Protein 8J7Q (pdb70)

Solvent-accessible surface area: 12546 Å² total; per-residue (Å²): 201,56,33,44,55,45,30,68,22,7,15,16,46,17,91,96,2,54,1,2,0,43,20,126,144,30,54,10,2,0,0,0,0,9,0,66,13,78,46,100,174,99,17,2,22,0,0,0,14,2,23,28,131,33,13,8,32,4,56,10,5,27,124,33,62,0,0,3,0,59,8,19,52,112,196,57,145,36,82,42,8,28,5,6,86,84,30,92,0,10,15,0,0,32,1,5,0,0,16,0,0,15,47,73,77,58,30,31,13,0,12,0,0,1,5,3,71,103,68,3,58,51,2,48,8,14,5,0,30,0,0,0,0,13,73,102,65,27,0,1,0,0,9,48,103,18,126,77,8,82,74,9,77,50,12,91,24,0,113,146,71,49,104,43,39,9,113,20,3,27,41,5,43,168,27,57,166,104,121,164,38,95,64,39,109,78,0,36,91,27,0,101,49,8,30,87,72,12,107,30,2,5,49,132,164,45,110,19,82,55,15,18,8,56,0,3,54,31,87,148,9,88,58,81,44,79,28,112,69,5,81,61,47,0,83,87,58,58,95,81,59,180,87,54,54,126,51,65,115,104,24,108,118,119,79,122,143,209

Nearest PDB structures (foldseek):
  8j7q-assembly1_A  TM=1.004E+00  e=1.650E-58  Homo sapiens
  7btn-assembly1_A  TM=9.988E-01  e=1.893E-50  Homo sapiens
  6c45-assembly2_C  TM=9.985E-01  e=1.589E-48  Homo sapiens
  7cmo-assembly1_A  TM=9.984E-01  e=8.730E-49  Homo sapiens
  2ik6-assembly1_A  TM=9.371E-01  e=4.531E-34  Saccharomyces cerevisiae

Secondary structure (DSSP, 8-state):
--S-EEEEEB-TTSTT-EEEEE-TTS-EE-TTTTS-SEEETTEEEEEEEE-TT--B-EEE-TTSTT--EEE-EETTEE-B--EETT--S-SSEEEE-TT-------SSPPEEEE--SSPPPTT-EEEEEEEEEE---EEEEEETTSTTGGG--SHHHHHHHSTTHHHHHHHHHHHTT---EEEHHHHHHHHHHHHHHHHHHHTTSS--TT----BSS-TT-TTB--HHHHHHHHHTSPPB-SSPPPPPGGGG-EE---

B-factor: mean 45.0, std 9.11, range [30.65, 101.95]

Foldseek 3Di:
DAQKDWFWFDFAPDQQTWIFMAGNVRFTWAQQAPDDQAPDVQKGKWFQAAWALFWFQWAFQQQDASRTIDFDDDPNHGGTWAAEPPHRHHHFRKTARHLFACVVHVGGGQMEGEHADDTDDHRDMFIWRWAWWAPVIYTYTYGCPHPCNVQGHHDVSCCVPVNPPVVVVVVCVVCGVVNHIGMRVVRVVVRVVRNVVSVCCQQVVDDSPNGQNQTQPDPNGPNHDDRVVSVCVVVVGHHDDDDHDDDPPVRPDYHYDD

InterPro domains:
  IPR008162 Inorganic pyrophosphatase [PF00719] (46-228)
  IPR008162 Inorganic pyrophosphatase [PTHR10286] (6-241)
  IPR008162 Inorganic pyrophosphatase [cd00412] (42-225)
  IPR036649 Inorganic pyrophosphatase superfamily [G3DSA:3.90.80.10] (1-289)
  IPR036649 Inorganic pyrophosphatase superfamily [SSF50324] (4-285)

GO terms:
  GO:0004427 inorganic diphosphate phosphatase activity (F, IDA)
  GO:0004427 inorganic diphosphate phosphatase activity (F, TAS)
  GO:0006796 phosphate-containing compound metabolic process (P, TAS)
  GO:0005829 cytosol (C, TAS)
  GO:0005737 cytoplasm (C, TAS)
  GO:0070062 extracellular exosome (C, HDA)

Sequence (258 aa):
MSGFSTEERAAPFSLEYRVFLKNEKGQYISPFHDIPIYADKDVFHMVVEVPRWSNAKMEIATKDPLNPIKQDVKKGKLRYVANLFPYKGYIWNYGAIPQTWEDPGANAAIAVCEIGSKVCARGEIIGVKVLGILADWKVIAINVDDPDAANYNDINDVKRLKPGYLEATVDWFRRYKVPEFKDKDFAIDIIKSTHDHWKALVTKKTNGKGISCMNTTLSESPFKCDPDAARAIVDALPPPCESACTVPTDVDKWFHHQ

Structure (mmCIF, N/CA/C/O backbone):
data_8J7Q
#
_entry.id   8J7Q
#
_cell.length_a   83.354
_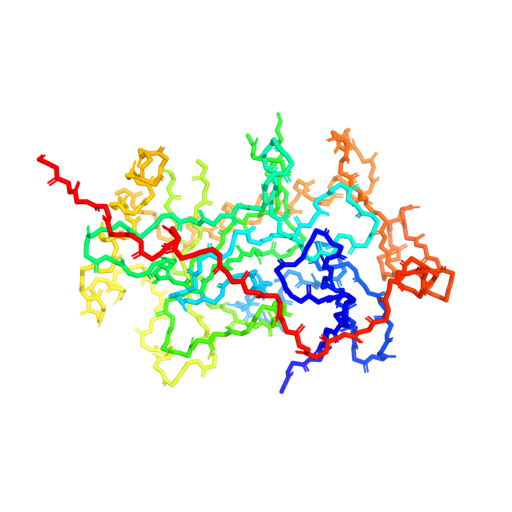cell.length_b   90.765
_cell.length_c   94.998
_cell.angle_alpha   90.00
_cell.angle_beta   90.00
_cell.angle_gamma   90.00
#
_symmetry.space_group_name_H-M   'C 2 2 21'
#
loop_
_entity.id
_entity.type
_entity.pdbx_description
1 polymer 'Inorganic pyrophosphatase'
2 water water
#
loop_
_atom_site.group_PDB
_atom_site.id
_atom_site.type_symbol
_atom_site.label_atom_id
_atom_site.label_alt_id
_atom_site.label_comp_id
_atom_site.label_asym_id
_atom_site.label_entity_id
_atom_site.label_seq_id
_atom_site.pdbx_PDB_ins_code
_atom_site.Cartn_x
_atom_site.Cartn_y
_atom_site.Cartn_z
_atom_site.occupancy
_atom_site.B_iso_or_equiv
_atom_site.auth_seq_id
_atom_site.auth_comp_id
_atom_site.auth_asym_id
_atom_site.auth_atom_id
_atom_site.pdbx_PDB_model_num
ATOM 1 N N . MET A 1 1 ? -6.887 -23.434 4.771 1.00 79.05 1 MET A N 1
ATOM 2 C CA . MET A 1 1 ? -7.464 -24.723 4.396 1.00 83.59 1 MET A CA 1
ATOM 3 C C . MET A 1 1 ? -7.612 -24.880 2.879 1.00 76.08 1 MET A C 1
ATOM 4 O O . MET A 1 1 ? -7.778 -25.998 2.375 1.00 70.74 1 MET A O 1
ATOM 9 N N . SER A 1 2 ? -7.560 -23.772 2.144 1.00 69.35 2 SER A N 1
ATOM 10 C CA . SER A 1 2 ? -7.609 -23.879 0.694 1.00 62.93 2 SER A CA 1
ATOM 11 C C . SER A 1 2 ? -6.272 -24.408 0.188 1.00 61.85 2 SER A C 1
ATOM 12 O O . SER A 1 2 ? -5.208 -23.883 0.540 1.00 63.82 2 SER A O 1
ATOM 15 N N . GLY A 1 3 ? -6.328 -25.467 -0.618 1.00 53.57 3 GLY A N 1
ATOM 16 C CA . GLY A 1 3 ? -5.134 -25.946 -1.278 1.00 53.73 3 GLY A CA 1
ATOM 17 C C . GLY A 1 3 ? -4.918 -25.244 -2.605 1.00 51.18 3 GLY A C 1
ATOM 18 O O . GLY A 1 3 ? -4.552 -25.886 -3.596 1.00 53.06 3 GLY A O 1
ATOM 19 N N . PHE A 1 4 ? -5.167 -23.936 -2.647 1.00 44.20 4 PHE A N 1
ATOM 20 C CA . PHE A 1 4 ? -4.950 -23.147 -3.857 1.00 44.19 4 PHE A CA 1
ATOM 21 C C . PHE A 1 4 ? -4.332 -21.811 -3.497 1.00 43.63 4 PHE A C 1
ATOM 22 O O . PHE A 1 4 ? -4.442 -21.332 -2.363 1.00 38.00 4 PHE A O 1
ATOM 30 N N . SER A 1 5 ? -3.670 -21.212 -4.484 1.00 41.18 5 SER A N 1
ATOM 31 C CA . SER A 1 5 ? -3.165 -19.857 -4.314 1.00 40.39 5 SER A CA 1
ATOM 32 C C . SER A 1 5 ? -3.137 -19.174 -5.674 1.00 40.65 5 SER A C 1
ATOM 33 O O . SER A 1 5 ? -3.349 -19.808 -6.709 1.00 38.93 5 SER A O 1
ATOM 36 N N . THR A 1 6 ? -2.896 -17.870 -5.668 1.00 36.84 6 THR A N 1
ATOM 37 C CA . THR A 1 6 ? -2.848 -17.096 -6.899 1.00 38.35 6 THR A CA 1
ATOM 38 C C . THR A 1 6 ? -1.431 -16.651 -7.216 1.00 42.51 6 THR A C 1
ATOM 39 O O . THR A 1 6 ? -0.579 -16.515 -6.337 1.00 37.99 6 THR A O 1
ATOM 43 N N . GLU A 1 7 ? -1.203 -16.413 -8.505 1.00 39.34 7 GLU A N 1
ATOM 44 C CA . GLU A 1 7 ? -0.014 -15.743 -9.005 1.00 38.52 7 GLU A CA 1
ATOM 45 C C . GLU A 1 7 ? -0.506 -14.566 -9.826 1.00 37.81 7 GLU A C 1
ATOM 46 O O . GLU A 1 7 ? -1.204 -14.753 -10.834 1.00 39.07 7 GLU A O 1
ATOM 52 N N . GLU A 1 8 ? -0.177 -13.365 -9.378 1.00 37.66 8 GLU A N 1
ATOM 53 C CA . GLU A 1 8 ? -0.688 -12.145 -9.978 1.00 41.29 8 GLU A CA 1
ATOM 54 C C . GLU A 1 8 ? 0.399 -11.546 -10.860 1.00 42.92 8 GLU A C 1
ATOM 55 O O . GLU A 1 8 ? 1.495 -11.248 -10.380 1.00 43.77 8 GLU A O 1
ATOM 61 N N . ARG A 1 9 ? 0.102 -11.358 -12.137 1.00 42.04 9 ARG A N 1
ATOM 62 C CA . ARG A 1 9 ? 1.042 -10.738 -13.057 1.00 39.71 9 ARG A CA 1
ATOM 63 C C . ARG A 1 9 ? 0.573 -9.319 -13.374 1.00 40.22 9 ARG A C 1
ATOM 64 O O . ARG A 1 9 ? -0.624 -9.089 -13.603 1.00 40.36 9 ARG A O 1
ATOM 72 N N . ALA A 1 10 ? 1.518 -8.372 -13.350 1.00 42.40 10 ALA A N 1
ATOM 73 C CA . ALA A 1 10 ? 1.300 -6.961 -13.672 1.00 43.74 10 ALA A CA 1
ATOM 74 C C . ALA A 1 10 ? 0.383 -6.276 -12.664 1.00 44.26 10 ALA A C 1
ATOM 75 O O . ALA A 1 10 ? -0.210 -6.937 -11.804 1.00 42.11 10 ALA A O 1
ATOM 77 N N . ALA A 1 11 ? 0.417 -4.932 -12.649 1.00 44.04 11 ALA A N 1
ATOM 78 C CA . ALA A 1 11 ? -0.312 -4.284 -11.568 1.00 45.66 11 ALA A CA 1
ATOM 79 C C . ALA A 1 11 ? -1.834 -4.373 -11.617 1.00 44.03 11 ALA A C 1
ATOM 80 O O . ALA A 1 11 ? -2.423 -4.241 -12.692 1.00 45.12 11 ALA A O 1
ATOM 82 N N . PRO A 1 12 ? -2.480 -4.594 -10.472 1.00 44.11 12 PRO A N 1
ATOM 83 C CA . PRO A 1 12 ? -3.947 -4.583 -10.435 1.00 43.93 12 PRO A CA 1
ATOM 84 C C . PRO A 1 12 ? -4.515 -3.325 -11.073 1.00 44.56 12 PRO A C 1
ATOM 85 O O . PRO A 1 12 ? -3.970 -2.227 -10.918 1.00 43.41 12 PRO A O 1
ATOM 89 N N . PHE A 1 13 ? -5.613 -3.507 -11.814 1.00 39.85 13 PHE A N 1
ATOM 90 C CA . PHE A 1 13 ? -6.333 -2.440 -12.507 1.00 42.19 13 PHE A CA 1
ATOM 91 C C . PHE A 1 13 ? -5.531 -1.837 -13.654 1.00 43.68 13 PHE A C 1
ATOM 92 O O . PHE A 1 13 ? -5.770 -0.692 -14.044 1.00 46.61 13 PHE A O 1
ATOM 100 N N . SER A 1 14 ? -4.601 -2.602 -14.215 1.00 42.46 14 SER A N 1
ATOM 101 C CA . SER A 1 14 ? -3.984 -2.315 -15.498 1.00 43.99 14 SER A CA 1
ATOM 102 C C . SER A 1 14 ? -4.525 -3.279 -16.543 1.00 43.08 14 SER A C 1
ATOM 103 O O . SER A 1 14 ? -5.134 -4.306 -16.222 1.00 41.63 14 SER A O 1
ATOM 106 N N . LEU A 1 15 ? -4.280 -2.932 -17.807 1.00 39.66 15 LEU A N 1
ATOM 107 C CA . LEU A 1 15 ? -4.703 -3.759 -18.929 1.00 40.67 15 LEU A CA 1
ATOM 108 C C . LEU A 1 15 ? -3.958 -5.092 -18.950 1.00 39.37 15 LEU A C 1
ATOM 109 O O . LEU A 1 15 ? -4.498 -6.097 -19.427 1.00 41.93 15 LEU A O 1
ATOM 114 N N . GLU A 1 16 ? -2.729 -5.128 -18.418 1.00 38.13 16 GLU A N 1
ATOM 115 C CA . GLU A 1 16 ? -1.896 -6.332 -18.426 1.00 42.02 16 GLU A CA 1
ATOM 116 C C . GLU A 1 16 ? -2.176 -7.283 -17.262 1.00 38.93 16 GLU A C 1
ATOM 117 O O . GLU A 1 16 ? -1.608 -8.377 -17.230 1.00 37.44 16 GLU A O 1
ATOM 123 N N . TYR A 1 17 ? -3.007 -6.883 -16.305 1.00 38.95 17 TYR A N 1
ATOM 124 C CA . TYR A 1 17 ? -3.158 -7.620 -15.053 1.00 38.33 17 TYR A CA 1
ATOM 125 C C . TYR A 1 17 ? -3.831 -8.964 -15.292 1.00 36.20 17 TYR A C 1
ATOM 126 O O . TYR A 1 17 ? -4.891 -9.017 -15.920 1.00 35.84 17 TYR A O 1
ATOM 135 N N . ARG A 1 18 ? -3.226 -10.045 -14.780 1.00 33.96 18 ARG A N 1
ATOM 136 C CA . ARG A 1 18 ? -3.811 -11.385 -14.878 1.00 34.36 18 ARG A CA 1
ATOM 137 C C . ARG A 1 18 ? -3.645 -12.116 -13.551 1.00 39.56 18 ARG A C 1
ATOM 138 O O . ARG A 1 18 ? -2.606 -11.991 -12.894 1.00 40.97 18 ARG A O 1
ATOM 146 N N . VAL A 1 19 ? -4.657 -12.891 -13.158 1.00 33.21 19 VAL A N 1
ATOM 147 C CA . VAL A 1 19 ? -4.622 -13.641 -11.898 1.00 35.93 19 VAL A CA 1
ATOM 148 C C . VAL A 1 19 ? -4.717 -15.126 -12.230 1.00 35.26 19 VAL A C 1
ATOM 149 O O . VAL A 1 19 ? -5.788 -15.614 -12.612 1.00 35.22 19 VAL A O 1
ATOM 153 N N . PHE A 1 20 ? -3.600 -15.845 -12.105 1.00 34.03 20 PHE A N 1
ATOM 154 C CA . PHE A 1 20 ? -3.529 -17.269 -12.393 1.00 35.51 20 PHE A CA 1
ATOM 155 C C . PHE A 1 20 ? -3.680 -18.082 -11.114 1.00 35.90 20 PHE A C 1
ATOM 156 O O . PHE A 1 20 ? -3.237 -17.665 -10.049 1.00 37.10 20 PHE A O 1
ATOM 164 N N . LEU A 1 21 ? -4.286 -19.256 -11.225 1.00 34.86 21 LEU A N 1
ATOM 165 C CA . LEU A 1 21 ? -4.450 -20.133 -10.070 1.00 35.95 21 LEU A CA 1
ATOM 166 C C . LEU A 1 21 ? -3.357 -21.195 -10.050 1.00 38.34 21 LEU A C 1
ATOM 167 O O . LEU A 1 21 ? -2.769 -21.536 -11.083 1.00 34.43 21 LEU A O 1
ATOM 172 N N . LYS A 1 22 ? -3.076 -21.696 -8.849 1.00 39.04 22 LYS A N 1
ATOM 173 C CA . LYS A 1 22 ? -2.109 -22.751 -8.603 1.00 37.41 22 LYS A CA 1
ATOM 174 C C . LYS A 1 22 ? -2.709 -23.713 -7.597 1.00 39.41 22 LYS A C 1
ATOM 175 O O . LYS A 1 22 ? -3.414 -23.286 -6.669 1.00 39.79 22 LYS A O 1
ATOM 181 N N . ASN A 1 23 ? -2.423 -25.000 -7.786 1.00 36.83 23 ASN A N 1
ATOM 182 C CA . ASN A 1 23 ? -2.890 -26.024 -6.866 1.00 41.22 23 ASN A CA 1
ATOM 183 C C . ASN A 1 23 ? -1.918 -26.100 -5.692 1.00 42.13 23 ASN A C 1
ATOM 184 O O . ASN A 1 23 ? -1.000 -25.288 -5.556 1.00 40.24 23 ASN A O 1
ATOM 189 N N . GLU A 1 24 ? -2.091 -27.110 -4.839 1.00 47.81 24 GLU A N 1
ATOM 190 C CA . GLU A 1 24 ? -1.291 -27.221 -3.626 1.00 47.57 24 GLU A CA 1
ATOM 191 C C . GLU A 1 24 ? 0.148 -27.629 -3.903 1.00 49.73 24 GLU A C 1
ATOM 192 O O . GLU A 1 24 ? 0.980 -27.549 -2.994 1.00 53.40 24 GLU A O 1
ATOM 198 N N . LYS A 1 25 ? 0.469 -28.065 -5.121 1.00 46.17 25 LYS A N 1
ATOM 199 C CA . LYS A 1 25 ? 1.851 -28.339 -5.487 1.00 46.14 25 LYS A CA 1
ATOM 200 C C . LYS A 1 25 ? 2.489 -27.189 -6.266 1.00 45.72 25 LYS A C 1
ATOM 201 O O . LYS A 1 25 ? 3.543 -27.380 -6.882 1.00 46.27 25 LYS A O 1
ATOM 207 N N . GLY A 1 26 ? 1.878 -26.003 -6.243 1.00 41.37 26 GLY A N 1
ATOM 208 C CA . GLY A 1 26 ? 2.434 -24.860 -6.942 1.00 44.58 26 GLY A CA 1
ATOM 209 C C . GLY A 1 26 ? 2.418 -24.970 -8.455 1.00 43.33 26 GLY A C 1
ATOM 210 O O . GLY A 1 26 ? 3.133 -24.223 -9.129 1.00 40.94 26 GLY A O 1
ATOM 211 N N . GLN A 1 27 ? 1.625 -25.886 -9.007 1.00 39.37 27 GLN A N 1
ATOM 212 C CA . GLN A 1 27 ? 1.453 -26.008 -10.451 1.00 38.64 27 GLN A CA 1
ATOM 213 C C . GLN A 1 27 ? 0.360 -25.053 -10.927 1.00 41.35 27 GLN A C 1
ATOM 214 O O . GLN A 1 27 ? -0.714 -24.977 -10.313 1.00 39.37 27 GLN A O 1
ATOM 220 N N . TYR A 1 28 ? 0.631 -24.323 -12.010 1.00 34.88 28 TYR A N 1
ATOM 221 C CA . TYR A 1 28 ? -0.422 -23.508 -12.602 1.00 39.31 28 TYR A CA 1
ATOM 222 C C . TYR A 1 28 ? -1.537 -24.397 -13.145 1.00 38.39 28 TYR A C 1
ATOM 223 O O . TYR A 1 28 ? -1.282 -25.416 -13.801 1.00 39.37 28 TYR A O 1
ATOM 232 N N . ILE A 1 29 ? -2.775 -24.024 -12.833 1.00 36.06 29 ILE A N 1
ATOM 233 C CA . ILE A 1 29 ? -3.974 -24.734 -13.257 1.00 35.28 29 ILE A CA 1
ATOM 234 C C . ILE A 1 29 ? -4.975 -23.711 -13.773 1.00 37.94 29 ILE A C 1
ATOM 235 O O . ILE A 1 29 ? -4.869 -22.519 -13.500 1.00 38.16 29 ILE A O 1
ATOM 240 N N . SER A 1 30 ? -5.991 -24.206 -14.492 1.00 35.86 30 SER A N 1
ATOM 241 C CA . SER A 1 30 ? -7.106 -23.364 -14.905 1.00 36.15 30 SER A CA 1
ATOM 242 C C . SER A 1 30 ? -8.204 -23.359 -13.845 1.00 35.98 30 SER A C 1
ATOM 243 O O . SER A 1 30 ? -8.659 -24.436 -13.425 1.00 34.05 30 SER A O 1
ATOM 246 N N . PRO A 1 31 ? -8.663 -22.180 -13.401 1.00 37.16 31 PRO A N 1
ATOM 247 C CA . PRO A 1 31 ? -9.794 -22.149 -12.460 1.00 36.27 31 PRO A CA 1
ATOM 248 C C . PRO A 1 31 ? -11.074 -22.575 -13.117 1.00 37.88 31 PRO A C 1
ATOM 249 O O . PRO A 1 31 ? -12.020 -22.953 -12.421 1.00 39.52 31 PRO A O 1
ATOM 253 N N . PHE A 1 32 ? -11.126 -22.501 -14.446 1.00 34.30 32 PHE A N 1
ATOM 254 C CA . PHE A 1 32 ? -12.289 -22.947 -15.195 1.00 34.60 32 PHE A CA 1
ATOM 255 C C . PHE A 1 32 ? -12.380 -24.474 -15.185 1.00 35.87 32 PHE A C 1
ATOM 256 O O . PHE A 1 32 ? -13.434 -25.039 -14.875 1.00 37.34 32 PHE A O 1
ATOM 264 N N . HIS A 1 33 ? -11.283 -25.159 -15.506 1.00 34.05 33 HIS A N 1
ATOM 265 C CA . HIS A 1 33 ? -11.335 -26.596 -15.781 1.00 35.37 33 HIS A CA 1
ATOM 266 C C . HIS A 1 33 ? -10.689 -27.487 -14.726 1.00 38.02 33 HIS A C 1
ATOM 267 O O . HIS A 1 33 ? -11.140 -28.623 -14.548 1.00 36.52 33 HIS A O 1
ATOM 274 N N . ASP A 1 34 ? -9.641 -27.025 -14.040 1.00 35.42 34 ASP A N 1
ATOM 275 C CA . ASP A 1 34 ? -8.824 -27.885 -13.189 1.00 34.76 34 ASP A CA 1
ATOM 276 C C . ASP A 1 34 ? -9.241 -27.909 -11.721 1.00 37.71 34 ASP A C 1
ATOM 277 O O . ASP A 1 34 ? -8.741 -28.759 -10.973 1.00 38.58 34 ASP A O 1
ATOM 282 N N . ILE A 1 35 ? -10.112 -27.014 -11.268 1.00 36.47 35 ILE A N 1
ATOM 283 C CA . ILE A 1 35 ? -10.590 -27.024 -9.884 1.00 35.41 35 ILE A CA 1
ATOM 284 C C . ILE A 1 35 ? -11.837 -27.901 -9.818 1.00 36.64 35 ILE A C 1
ATOM 285 O O . ILE A 1 35 ? -12.823 -27.604 -10.508 1.00 37.82 35 ILE A O 1
ATOM 290 N N . PRO A 1 36 ? -11.843 -28.978 -9.027 1.00 42.48 36 PRO A N 1
ATOM 291 C CA . PRO A 1 36 ? -13.012 -29.870 -9.004 1.00 38.29 36 PRO A CA 1
ATOM 292 C C . PRO A 1 36 ? -14.273 -29.119 -8.614 1.00 40.83 36 PRO A C 1
ATOM 293 O O . PRO A 1 36 ? -14.253 -28.231 -7.758 1.00 37.67 36 PRO A O 1
ATOM 297 N N . ILE A 1 37 ? -15.384 -29.506 -9.234 1.00 38.32 37 ILE A N 1
ATOM 298 C CA . ILE A 1 37 ? -16.656 -28.840 -8.969 1.00 40.38 37 ILE A CA 1
ATOM 299 C C . ILE A 1 37 ? -17.046 -28.984 -7.500 1.00 42.82 37 ILE A C 1
ATOM 300 O O . ILE A 1 37 ? -17.560 -28.037 -6.888 1.00 43.11 37 ILE A O 1
ATOM 305 N N . TYR A 1 38 ? -16.796 -30.154 -6.904 1.00 40.98 38 TYR A N 1
ATOM 306 C CA . TYR A 1 38 ? -17.106 -30.399 -5.500 1.00 43.51 38 TYR A CA 1
ATOM 307 C C . TYR A 1 38 ? -15.859 -30.237 -4.645 1.00 42.61 38 TYR A C 1
ATOM 308 O O . TYR A 1 38 ? -14.777 -30.708 -5.006 1.00 46.68 38 TYR A O 1
ATOM 317 N N . ALA A 1 39 ? -16.015 -29.557 -3.518 1.00 41.88 39 ALA A N 1
ATOM 318 C CA . ALA A 1 39 ? -14.957 -29.491 -2.519 1.00 42.41 39 ALA A CA 1
ATOM 319 C C . ALA A 1 39 ? -15.063 -30.609 -1.497 1.00 47.55 39 ALA A C 1
ATOM 320 O O . ALA A 1 39 ? -14.066 -30.945 -0.847 1.00 48.32 39 ALA A O 1
ATOM 322 N N . ASP A 1 40 ? -16.252 -31.179 -1.344 1.00 47.05 40 ASP A N 1
ATOM 323 C CA . ASP A 1 40 ? -16.528 -32.228 -0.375 1.00 47.82 40 ASP A CA 1
ATOM 324 C C . ASP A 1 40 ? -17.990 -32.594 -0.605 1.00 50.16 40 ASP A C 1
ATOM 325 O O . ASP A 1 40 ? -18.645 -31.979 -1.456 1.00 46.80 40 ASP A O 1
ATOM 330 N N . LYS A 1 41 ? -18.511 -33.589 0.109 1.00 50.54 41 LYS A N 1
ATOM 331 C CA . LYS A 1 41 ? -19.905 -33.966 -0.066 1.00 52.21 41 LYS A CA 1
ATOM 332 C C . LYS A 1 41 ? -20.800 -32.762 0.177 1.00 48.89 41 LYS A C 1
ATOM 333 O O . LYS A 1 41 ? -20.668 -32.072 1.189 1.00 48.78 41 LYS A O 1
ATOM 339 N N . ASP A 1 42 ? -21.684 -32.488 -0.778 1.00 49.47 42 ASP A N 1
ATOM 340 C CA . ASP A 1 42 ? -22.671 -31.417 -0.685 1.00 51.88 42 ASP A CA 1
ATOM 341 C C . ASP A 1 42 ? -22.046 -30.024 -0.591 1.00 45.49 42 ASP A C 1
ATOM 342 O O . ASP A 1 42 ? -22.738 -29.070 -0.226 1.00 45.27 42 ASP A O 1
ATOM 347 N N . VAL A 1 43 ? -20.758 -29.881 -0.896 1.00 44.75 43 VAL A N 1
ATOM 348 C CA . VAL A 1 43 ? -20.079 -28.590 -0.844 1.00 46.33 43 VAL A CA 1
ATOM 349 C C . VAL A 1 43 ? -19.431 -28.339 -2.197 1.00 42.03 43 VAL A C 1
ATOM 350 O O . VAL A 1 43 ? -18.533 -29.088 -2.601 1.00 42.85 43 VAL A O 1
ATOM 354 N N . PHE A 1 44 ? -19.847 -27.266 -2.870 1.00 42.38 44 PHE A N 1
ATOM 355 C CA . PHE A 1 44 ? -19.314 -26.907 -4.179 1.00 39.81 44 PHE A CA 1
ATOM 356 C C . PHE A 1 44 ? -18.123 -25.966 -4.063 1.00 39.49 44 PHE A C 1
ATOM 357 O O . PHE A 1 44 ? -18.028 -25.154 -3.138 1.00 39.60 44 PHE A O 1
ATOM 365 N N . HIS A 1 45 ? -17.206 -26.076 -5.011 1.00 41.15 45 HIS A N 1
ATOM 366 C CA . HIS A 1 45 ? -16.146 -25.087 -5.077 1.00 38.02 45 HIS A CA 1
ATOM 367 C C . HIS A 1 45 ? -16.713 -23.807 -5.674 1.00 36.39 45 HIS A C 1
ATOM 368 O O . HIS A 1 45 ? -17.666 -23.841 -6.460 1.00 37.86 45 HIS A O 1
ATOM 375 N N . MET A 1 46 ? -16.158 -22.673 -5.253 1.00 35.18 46 MET A N 1
ATOM 376 C CA . MET A 1 46 ? -16.455 -21.392 -5.880 1.00 36.54 46 MET A CA 1
ATOM 377 C C . MET A 1 46 ? -15.142 -20.674 -6.145 1.00 35.91 46 MET A C 1
ATOM 378 O O . MET A 1 46 ? -14.308 -20.539 -5.233 1.00 37.05 46 MET A O 1
ATOM 383 N N . VAL A 1 47 ? -14.964 -20.219 -7.380 1.00 34.65 47 VAL A N 1
ATOM 384 C CA . VAL A 1 47 ? -13.891 -19.287 -7.718 1.00 35.74 47 VAL A CA 1
ATOM 385 C C . VAL A 1 47 ? -14.437 -17.888 -7.491 1.00 33.97 47 VAL A C 1
ATOM 386 O O . VAL A 1 47 ? -15.389 -17.476 -8.170 1.00 36.45 47 VAL A O 1
ATOM 390 N N . VAL A 1 48 ? -13.847 -17.158 -6.544 1.00 36.31 48 VAL A N 1
ATOM 391 C CA . VAL A 1 48 ? -14.266 -15.784 -6.290 1.00 34.51 48 VAL A CA 1
ATOM 392 C C . VAL A 1 48 ? -13.615 -14.891 -7.334 1.00 33.72 48 VAL A C 1
ATOM 393 O O . VAL A 1 48 ? -12.383 -14.816 -7.423 1.00 34.54 48 VAL A O 1
ATOM 397 N N . GLU A 1 49 ? -14.436 -14.243 -8.147 1.00 32.80 49 GLU A N 1
ATOM 398 C CA . GLU A 1 49 ? -13.917 -13.300 -9.123 1.00 34.86 49 GLU A CA 1
ATOM 399 C C . GLU A 1 49 ? -13.898 -11.891 -8.558 1.00 35.95 49 GLU A C 1
ATOM 400 O O . GLU A 1 49 ? -12.951 -11.142 -8.815 1.00 35.98 49 GLU A O 1
ATOM 406 N N . VAL A 1 50 ? -14.922 -11.514 -7.796 1.00 32.73 50 VAL A N 1
ATOM 407 C CA . VAL A 1 50 ? -15.028 -10.140 -7.303 1.00 32.68 50 VAL A CA 1
ATOM 408 C C . VAL A 1 50 ? -15.464 -10.126 -5.839 1.00 35.03 50 VAL A C 1
ATOM 409 O O . VAL A 1 50 ? -16.479 -10.741 -5.466 1.00 34.08 50 VAL A O 1
ATOM 413 N N . PRO A 1 51 ? -14.711 -9.444 -4.985 1.00 34.69 51 PRO A N 1
ATOM 414 C CA . PRO A 1 51 ? -15.089 -9.334 -3.578 1.00 34.50 51 PRO A CA 1
ATOM 415 C C . PRO A 1 51 ? -16.320 -8.465 -3.407 1.00 32.35 51 PRO A C 1
ATOM 416 O O . PRO A 1 51 ? -16.578 -7.552 -4.193 1.00 30.95 51 PRO A O 1
ATOM 420 N N . ARG A 1 52 ? -17.093 -8.766 -2.372 1.00 33.03 52 ARG A N 1
ATOM 421 C CA . ARG A 1 52 ? -18.231 -7.926 -2.063 1.00 34.53 52 ARG A CA 1
ATOM 422 C C . ARG A 1 52 ? -17.762 -6.482 -1.890 1.00 33.22 52 ARG A C 1
ATOM 423 O O . ARG A 1 52 ? -16.688 -6.221 -1.328 1.00 30.65 52 ARG A O 1
ATOM 431 N N . TRP A 1 53 ? -18.569 -5.555 -2.409 1.00 33.49 53 TRP A N 1
ATOM 432 C CA . TRP A 1 53 ? -18.393 -4.106 -2.320 1.00 34.85 53 TRP A CA 1
ATOM 433 C C . TRP A 1 53 ? -17.291 -3.564 -3.234 1.00 35.08 53 TRP A C 1
ATOM 434 O O . TRP A 1 53 ? -17.005 -2.347 -3.195 1.00 36.48 53 TRP A O 1
ATOM 445 N N . SER A 1 54 ? -16.686 -4.398 -4.085 1.00 35.21 54 SER A N 1
ATOM 446 C CA . SER A 1 54 ? -15.731 -3.882 -5.060 1.00 32.30 54 SER A CA 1
ATOM 447 C C . SER A 1 54 ? -16.450 -3.520 -6.353 1.00 33.91 54 SER A C 1
ATOM 448 O O . SER A 1 54 ? -17.645 -3.775 -6.521 1.00 32.83 54 SER A O 1
ATOM 451 N N . ASN A 1 55 ? -15.708 -2.914 -7.288 1.00 33.95 55 ASN A N 1
ATOM 452 C CA . ASN A 1 55 ? -16.310 -2.469 -8.536 1.00 33.88 55 ASN A CA 1
ATOM 453 C C . ASN A 1 55 ? -15.652 -3.014 -9.790 1.00 35.72 55 ASN A C 1
ATOM 454 O O . ASN A 1 55 ? -16.318 -3.058 -10.830 1.00 37.29 55 ASN A O 1
ATOM 459 N N . ALA A 1 56 ? -14.378 -3.396 -9.741 1.00 34.82 56 ALA A N 1
ATOM 460 C CA . ALA A 1 56 ? -13.701 -3.823 -10.958 1.00 35.66 56 ALA A CA 1
ATOM 461 C C . ALA A 1 56 ? -14.364 -5.078 -11.499 1.00 33.96 56 ALA A C 1
ATOM 462 O O . ALA A 1 56 ? -14.570 -6.053 -10.772 1.00 33.25 56 ALA A O 1
ATOM 464 N N . LYS A 1 57 ? -14.712 -5.049 -12.783 1.00 37.13 57 LYS A N 1
ATOM 465 C CA . LYS A 1 57 ? -15.468 -6.137 -13.385 1.00 36.14 57 LYS A CA 1
ATOM 466 C C . LYS A 1 57 ? -14.449 -7.167 -13.842 1.00 38.75 57 LYS A C 1
ATOM 467 O O . LYS A 1 57 ? -13.941 -7.125 -14.968 1.00 38.36 57 LYS A O 1
ATOM 473 N N . MET A 1 58 ? -14.137 -8.101 -12.951 1.00 34.80 58 MET A N 1
ATOM 474 C CA . MET A 1 58 ? -13.143 -9.119 -13.235 1.00 38.11 58 MET A CA 1
ATOM 475 C C . MET A 1 58 ? -13.800 -10.486 -13.321 1.00 36.41 58 MET A C 1
ATOM 476 O O . MET A 1 58 ? -14.775 -10.767 -12.616 1.00 37.42 58 MET A O 1
ATOM 481 N N . GLU A 1 59 ? -13.242 -11.344 -14.172 1.00 34.68 59 GLU A N 1
ATOM 482 C CA . GLU A 1 59 ? -13.881 -12.629 -14.399 1.00 40.12 59 GLU A CA 1
ATOM 483 C C . GLU A 1 59 ? -12.890 -13.594 -15.039 1.00 39.67 59 GLU A C 1
ATOM 484 O O . GLU A 1 59 ? -11.861 -13.187 -15.593 1.00 36.05 59 GLU A O 1
ATOM 490 N N . ILE A 1 60 ? -13.194 -14.889 -14.906 1.00 34.10 60 ILE A N 1
ATOM 491 C CA . ILE A 1 60 ? -12.375 -15.910 -15.541 1.00 35.69 60 ILE A CA 1
ATOM 492 C C . ILE A 1 60 ? -12.331 -15.627 -17.036 1.00 32.68 60 ILE A C 1
ATOM 493 O O . ILE A 1 60 ? -13.360 -15.347 -17.664 1.00 34.54 60 ILE A O 1
ATOM 498 N N . ALA A 1 61 ? -11.136 -15.660 -17.605 1.00 33.83 61 ALA A N 1
ATOM 499 C CA . ALA A 1 61 ? -10.957 -15.421 -19.037 1.00 33.62 61 ALA A CA 1
ATOM 500 C C . ALA A 1 61 ? -11.263 -16.720 -19.779 1.00 33.14 61 ALA A C 1
ATOM 501 O O . ALA A 1 61 ? -10.406 -17.593 -19.915 1.00 35.03 61 ALA A O 1
ATOM 503 N N . THR A 1 62 ? -12.495 -16.851 -20.262 1.00 33.80 62 THR A N 1
ATOM 504 C CA . THR A 1 62 ? -12.925 -18.104 -20.883 1.00 37.86 62 THR A CA 1
ATOM 505 C C . THR A 1 62 ? -12.149 -18.443 -22.147 1.00 32.93 62 THR A C 1
ATOM 506 O O . THR A 1 62 ? -12.042 -19.626 -22.484 1.00 37.07 62 THR A O 1
ATOM 510 N N . LYS A 1 63 ? -11.568 -17.454 -22.831 1.00 34.88 63 LYS A N 1
ATOM 511 C CA . LYS A 1 63 ? -10.897 -17.703 -24.103 1.00 39.38 63 LYS A CA 1
ATOM 512 C C . LYS A 1 63 ? -9.379 -17.671 -24.007 1.00 38.56 63 LYS A C 1
ATOM 513 O O . LYS A 1 63 ? -8.711 -17.917 -25.014 1.00 36.68 63 LYS A O 1
ATOM 519 N N . ASP A 1 64 ? -8.799 -17.396 -22.800 1.00 35.15 64 ASP A N 1
ATOM 520 C CA . ASP A 1 64 ? -7.342 -17.281 -22.760 1.00 37.00 64 ASP A CA 1
ATOM 521 C C . ASP A 1 64 ? -6.714 -18.535 -22.163 1.00 34.06 64 ASP A C 1
ATOM 522 O O . ASP A 1 64 ? -7.343 -19.208 -21.352 1.00 33.36 64 ASP A O 1
ATOM 527 N N . PRO A 1 65 ? -5.473 -18.873 -22.532 1.00 33.68 65 PRO A N 1
ATOM 528 C CA . PRO A 1 65 ? -4.857 -20.111 -22.024 1.00 33.44 65 PRO A CA 1
ATOM 529 C C . PRO A 1 65 ? -4.689 -20.087 -20.509 1.00 33.72 65 PRO A C 1
ATOM 530 O O . PRO A 1 65 ? -4.141 -19.137 -19.946 1.00 34.44 65 PRO A O 1
ATOM 534 N N . LEU A 1 66 ? -5.165 -21.151 -19.854 1.00 32.80 66 LEU A N 1
ATOM 535 C CA . LEU A 1 66 ? -5.216 -21.341 -18.404 1.00 34.20 66 LEU A CA 1
ATOM 536 C C . LEU A 1 66 ? -6.279 -20.473 -17.751 1.00 34.62 66 LEU A C 1
ATOM 537 O O . LEU A 1 66 ? -6.367 -20.460 -16.520 1.00 34.91 66 LEU A O 1
ATOM 542 N N . ASN A 1 67 ? -7.086 -19.751 -18.532 1.00 32.15 67 ASN A N 1
ATOM 543 C CA . ASN A 1 67 ? -8.243 -18.975 -18.083 1.00 33.80 67 ASN A CA 1
ATOM 544 C C . ASN A 1 67 ? -7.984 -18.158 -16.817 1.00 35.43 67 ASN A C 1
ATOM 545 O O . ASN A 1 67 ? -8.724 -18.292 -15.837 1.00 33.24 67 ASN A O 1
ATOM 550 N N . PRO A 1 68 ? -6.971 -17.295 -16.791 1.00 33.31 68 PRO A N 1
ATOM 551 C CA . PRO A 1 68 ? -6.760 -16.470 -15.601 1.00 31.49 68 PRO A CA 1
ATOM 552 C C . PRO A 1 68 ? -7.928 -15.516 -15.425 1.00 33.15 68 PRO A C 1
ATOM 553 O O . PRO A 1 68 ? -8.652 -15.189 -16.374 1.00 33.00 68 PRO A O 1
ATOM 557 N N . ILE A 1 69 ? -8.092 -15.038 -14.194 1.00 33.91 69 ILE A N 1
ATOM 558 C CA . ILE A 1 69 ? -9.013 -13.934 -13.965 1.00 34.84 69 ILE A CA 1
ATOM 559 C C . ILE A 1 69 ? -8.418 -12.663 -14.559 1.00 35.70 69 ILE A C 1
ATOM 560 O O . ILE A 1 69 ? -7.248 -12.344 -14.323 1.00 37.42 69 ILE A O 1
ATOM 565 N N . LYS A 1 70 ? -9.231 -11.911 -15.298 1.00 36.30 70 LYS A N 1
ATOM 566 C CA . LYS A 1 70 ? -8.785 -10.633 -15.842 1.00 36.53 70 LYS A CA 1
ATOM 567 C C . LYS A 1 70 ? -9.953 -9.660 -15.838 1.00 37.66 70 LYS A C 1
ATOM 568 O O . LYS A 1 70 ? -11.112 -10.054 -15.684 1.00 35.58 70 LYS A O 1
ATOM 574 N N . GLN A 1 71 ? -9.639 -8.375 -15.984 1.00 36.92 71 GLN A N 1
ATOM 575 C CA . GLN A 1 71 ? -10.673 -7.343 -15.981 1.00 36.23 71 GLN A CA 1
ATOM 576 C C . GLN A 1 71 ? -11.278 -7.191 -17.370 1.00 35.29 71 GLN A C 1
ATOM 577 O O . GLN A 1 71 ? -10.569 -7.240 -18.385 1.00 34.95 71 GLN A O 1
ATOM 583 N N . ASP A 1 72 ? -12.599 -7.041 -17.411 1.00 35.63 72 ASP A N 1
ATOM 584 C CA . ASP A 1 72 ? -13.307 -6.835 -18.662 1.00 37.78 72 ASP A CA 1
ATOM 585 C C . ASP A 1 72 ? -12.906 -5.497 -19.269 1.00 39.04 72 ASP A C 1
ATOM 586 O O . ASP A 1 72 ? -12.565 -4.550 -18.562 1.00 37.53 72 ASP A O 1
ATOM 591 N N . VAL A 1 73 ? -12.933 -5.436 -20.598 1.00 40.31 73 VAL A N 1
ATOM 592 C CA . VAL A 1 73 ? -12.562 -4.245 -21.359 1.00 43.77 73 VAL A CA 1
ATOM 593 C C . VAL A 1 73 ? -13.623 -4.018 -22.426 1.00 46.39 73 VAL A C 1
ATOM 594 O O . VAL A 1 73 ? -13.999 -4.959 -23.132 1.00 49.39 73 VAL A O 1
ATOM 598 N N . LYS A 1 74 ? -14.101 -2.779 -22.551 1.00 48.05 74 LYS A N 1
ATOM 599 C CA . LYS A 1 74 ? -14.907 -2.369 -23.701 1.00 56.11 74 LYS A CA 1
ATOM 600 C C . LYS A 1 74 ? -14.368 -1.070 -24.284 1.00 52.34 74 LYS A C 1
ATOM 601 O O . LYS A 1 74 ? -14.241 -0.067 -23.575 1.00 47.87 74 LYS A O 1
ATOM 607 N N . LYS A 1 75 ? -14.028 -1.108 -25.574 1.00 56.49 75 LYS A N 1
ATOM 608 C CA . LYS A 1 75 ? -13.452 0.043 -26.272 1.00 56.47 75 LYS A CA 1
ATOM 609 C C . LYS A 1 75 ? -12.136 0.479 -25.645 1.00 52.50 75 LYS A C 1
ATOM 610 O O . LYS A 1 75 ? -11.886 1.668 -25.436 1.00 57.15 75 LYS A O 1
ATOM 616 N N . GLY A 1 76 ? -11.279 -0.493 -25.359 1.00 54.64 76 GLY A N 1
ATOM 617 C CA . GLY A 1 76 ? -9.973 -0.210 -24.806 1.00 50.84 76 GLY A CA 1
ATOM 618 C C . GLY A 1 76 ? -9.964 0.283 -23.379 1.00 49.37 76 GLY A C 1
ATOM 619 O O . GLY A 1 76 ? -8.873 0.534 -22.847 1.00 47.97 76 GLY A O 1
ATOM 620 N N . LYS A 1 77 ? -11.131 0.424 -22.740 1.00 48.04 77 LYS A N 1
ATOM 621 C CA . LYS A 1 77 ? -11.240 0.914 -21.368 1.00 49.20 77 LYS A CA 1
ATOM 622 C C . LYS A 1 77 ? -11.580 -0.217 -20.399 1.00 41.16 77 LYS A C 1
ATOM 623 O O . LYS A 1 77 ? -12.537 -0.955 -20.631 1.00 41.45 77 LYS A O 1
ATOM 629 N N . LEU A 1 78 ? -10.832 -0.298 -19.295 1.00 42.59 78 LEU A N 1
ATOM 630 C CA . LEU A 1 78 ? -11.135 -1.247 -18.222 1.00 42.50 78 LEU A CA 1
ATOM 631 C C . LEU A 1 78 ? -12.509 -0.957 -17.627 1.00 38.46 78 LEU A C 1
ATOM 632 O O . LEU A 1 78 ? -12.891 0.199 -17.438 1.00 37.65 78 LEU A O 1
ATOM 637 N N . ARG A 1 79 ? -13.267 -2.008 -17.353 1.00 37.65 79 ARG A N 1
ATOM 638 C CA . ARG A 1 79 ? -14.651 -1.846 -16.934 1.00 42.01 79 ARG A CA 1
ATOM 639 C C . ARG A 1 79 ? -14.836 -2.01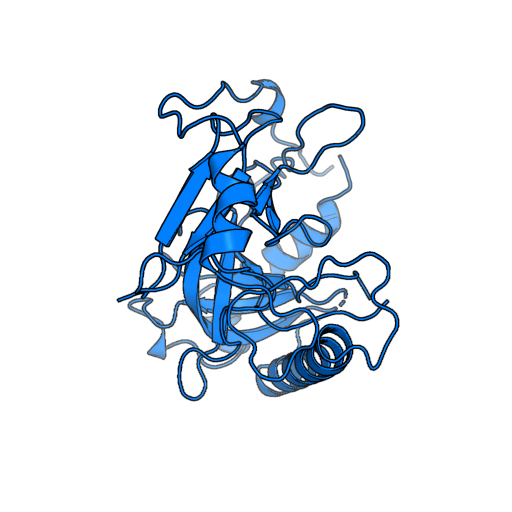1 -15.425 1.00 38.92 79 ARG A C 1
ATOM 640 O O . ARG A 1 79 ? -14.218 -2.880 -14.797 1.00 37.59 79 ARG A O 1
ATOM 648 N N . TYR A 1 80 ? -15.741 -1.196 -14.875 1.00 37.69 80 TYR A N 1
ATOM 649 C CA . TYR A 1 80 ? -16.118 -1.180 -13.463 1.00 39.46 80 TYR A CA 1
ATOM 650 C C . TYR A 1 80 ? -17.636 -1.094 -13.393 1.00 36.60 80 TYR A C 1
ATOM 651 O O . TYR A 1 80 ? -18.245 -0.362 -14.175 1.00 41.06 80 TYR A O 1
ATOM 660 N N . VAL A 1 81 ? -18.257 -1.847 -12.487 1.00 35.47 81 VAL A N 1
ATOM 661 C CA . VAL A 1 81 ? -19.713 -1.778 -12.374 1.00 37.20 81 VAL A CA 1
ATOM 662 C C . VAL A 1 81 ? -20.100 -0.509 -11.631 1.00 36.69 81 VAL A C 1
ATOM 663 O O . VAL A 1 81 ? -19.345 0.018 -10.809 1.00 35.44 81 VAL A O 1
ATOM 667 N N . ALA A 1 82 ? -21.284 -0.004 -11.945 1.00 35.17 82 ALA A N 1
ATOM 668 C CA . ALA A 1 82 ? -21.735 1.241 -11.367 1.00 39.06 82 ALA A CA 1
ATOM 669 C C . ALA A 1 82 ? -22.153 1.021 -9.926 1.00 36.35 82 ALA A C 1
ATOM 670 O O . ALA A 1 82 ? -22.568 -0.075 -9.536 1.00 36.53 82 ALA A O 1
ATOM 672 N N . ASN A 1 83 ? -22.043 2.072 -9.129 1.00 35.50 83 ASN A N 1
ATOM 673 C CA . ASN A 1 83 ? -22.648 2.049 -7.801 1.00 37.99 83 ASN A CA 1
ATOM 674 C C . ASN A 1 83 ? -24.115 2.414 -7.967 1.00 40.43 83 ASN A C 1
ATOM 675 O O . ASN A 1 83 ? -24.440 3.554 -8.308 1.00 39.12 83 ASN A O 1
ATOM 680 N N . LEU A 1 84 ? -24.997 1.441 -7.770 1.00 37.16 84 LEU A N 1
ATOM 681 C CA . LEU A 1 84 ? -26.434 1.646 -7.903 1.00 38.04 84 LEU A CA 1
ATOM 682 C C . LEU A 1 84 ? -27.007 1.971 -6.530 1.00 40.99 84 LEU A C 1
ATOM 683 O O . LEU A 1 84 ? -27.096 1.080 -5.678 1.00 37.43 84 LEU A O 1
ATOM 688 N N . PHE A 1 85 ? -27.443 3.217 -6.324 1.00 38.05 85 PHE A N 1
ATOM 689 C CA . PHE A 1 85 ? -27.989 3.583 -5.021 1.00 39.77 85 PHE A CA 1
ATOM 690 C C . PHE A 1 85 ? -29.089 2.606 -4.610 1.00 38.84 85 PHE A C 1
ATOM 691 O O . PHE A 1 85 ? -29.954 2.279 -5.432 1.00 37.34 85 PHE A O 1
ATOM 699 N N . PRO A 1 86 ? -29.090 2.108 -3.353 1.00 39.41 86 PRO A N 1
ATOM 700 C CA . PRO A 1 86 ? -28.200 2.422 -2.221 1.00 39.36 86 PRO A CA 1
ATOM 701 C C . PRO A 1 86 ? -26.983 1.493 -2.057 1.00 42.09 86 PRO A C 1
ATOM 702 O O . PRO A 1 86 ? -26.415 1.451 -0.951 1.00 37.43 86 PRO A O 1
ATOM 706 N N . TYR A 1 87 ? -26.556 0.783 -3.108 1.00 34.76 87 TYR A N 1
ATOM 707 C CA . TYR A 1 87 ? -25.486 -0.204 -3.022 1.00 37.83 87 TYR A CA 1
ATOM 708 C C . TYR A 1 87 ? -24.112 0.366 -3.335 1.00 38.64 87 TYR A C 1
ATOM 709 O O . TYR A 1 87 ? -23.954 1.288 -4.140 1.00 37.88 87 TYR A O 1
ATOM 718 N N . LYS A 1 88 ? -23.103 -0.257 -2.751 1.00 34.74 88 LYS A N 1
ATOM 719 C CA . LYS A 1 88 ? -21.711 -0.027 -3.118 1.00 37.64 88 LYS A CA 1
ATOM 720 C C . LYS A 1 88 ? -21.238 -1.247 -3.911 1.00 34.01 88 LYS A C 1
ATOM 721 O O . LYS A 1 88 ? -21.125 -2.354 -3.358 1.00 33.14 88 LYS A O 1
ATOM 727 N N . GLY A 1 89 ? -21.000 -1.060 -5.214 1.00 34.26 89 GLY A N 1
ATOM 728 C CA . GLY A 1 89 ? -20.414 -2.097 -6.038 1.00 33.71 89 GLY A CA 1
ATOM 729 C C . GLY A 1 89 ? -21.249 -3.372 -6.052 1.00 33.49 89 GLY A C 1
ATOM 730 O O . GLY A 1 89 ? -22.483 -3.337 -6.020 1.00 33.70 89 GLY A O 1
ATOM 731 N N . TYR A 1 90 ? -20.553 -4.515 -6.133 1.00 34.06 90 TYR A N 1
ATOM 732 C CA . TYR A 1 90 ? -21.183 -5.833 -6.059 1.00 35.26 90 TYR A CA 1
ATOM 733 C C . TYR A 1 90 ? -21.651 -6.094 -4.630 1.00 33.01 90 TYR A C 1
ATOM 734 O O . TYR A 1 90 ? -20.875 -5.937 -3.681 1.00 31.69 90 TYR A O 1
ATOM 743 N N . ILE A 1 91 ? -22.901 -6.475 -4.456 1.00 36.95 91 ILE A N 1
ATOM 744 C CA . ILE A 1 91 ? -23.439 -6.685 -3.120 1.00 31.38 91 ILE A CA 1
ATOM 745 C C . ILE A 1 91 ? -23.214 -8.070 -2.569 1.00 37.48 91 ILE A C 1
ATOM 746 O O . ILE A 1 91 ? -23.762 -8.414 -1.551 1.00 38.04 91 ILE A O 1
ATOM 751 N N . TRP A 1 92 ? -22.414 -8.860 -3.248 1.00 33.48 92 TRP A N 1
ATOM 752 C CA . TRP A 1 92 ? -22.075 -10.176 -2.782 1.00 35.19 92 TRP A CA 1
ATOM 753 C C . TRP A 1 92 ? -20.717 -10.538 -3.286 1.00 34.39 92 TRP A C 1
ATOM 754 O O . TRP A 1 92 ? -20.219 -9.912 -4.194 1.00 35.82 92 TRP A O 1
ATOM 765 N N . ASN A 1 93 ? -20.093 -11.538 -2.692 1.00 33.05 93 ASN A N 1
ATOM 766 C CA . ASN A 1 93 ? -18.876 -12.047 -3.261 1.00 33.54 93 ASN A CA 1
ATOM 767 C C . ASN A 1 93 ? -19.423 -12.725 -4.501 1.00 34.09 93 ASN A C 1
ATOM 768 O O . ASN A 1 93 ? -20.373 -13.478 -4.422 1.00 32.73 93 ASN A O 1
ATOM 773 N N . TYR A 1 94 ? -18.809 -12.498 -5.639 1.00 32.57 94 TYR A N 1
ATOM 774 C CA . TYR A 1 94 ? -19.392 -12.955 -6.886 1.00 33.49 94 TYR A CA 1
ATOM 775 C C . TYR A 1 94 ? -18.361 -13.756 -7.653 1.00 34.90 94 TYR A C 1
ATOM 776 O O . TYR A 1 94 ? -17.168 -13.440 -7.630 1.00 35.33 94 TYR A O 1
ATOM 785 N N . GLY A 1 95 ? -18.811 -14.824 -8.298 1.00 34.19 95 GLY A N 1
ATOM 786 C CA . GLY A 1 95 ? -17.847 -15.694 -8.942 1.00 36.05 95 GLY A CA 1
ATOM 787 C C . GLY A 1 95 ? -18.511 -16.798 -9.724 1.00 33.87 95 GLY A C 1
ATOM 788 O O . GLY A 1 95 ? -19.643 -16.640 -10.190 1.00 33.07 95 GLY A O 1
ATOM 789 N N . ALA A 1 96 ? -17.839 -17.937 -9.837 1.00 33.53 96 ALA A N 1
ATOM 790 C CA . ALA A 1 96 ? -18.361 -19.022 -10.652 1.00 36.99 96 ALA A CA 1
ATOM 791 C C . ALA A 1 96 ? -18.088 -20.369 -9.995 1.00 36.00 96 ALA A C 1
ATOM 792 O O . ALA A 1 96 ? -17.180 -20.520 -9.173 1.00 35.00 96 ALA A O 1
ATOM 794 N N . ILE A 1 97 ? -18.897 -21.355 -10.358 1.00 35.00 97 ILE A N 1
ATOM 795 C CA . ILE A 1 97 ? -18.652 -22.740 -9.965 1.00 34.87 97 ILE A CA 1
ATOM 796 C C . ILE A 1 97 ? -17.780 -23.363 -11.046 1.00 34.91 97 ILE A C 1
ATOM 797 O O . ILE A 1 97 ? -18.146 -23.303 -12.228 1.00 38.19 97 ILE A O 1
ATOM 802 N N . PRO A 1 98 ? -16.613 -23.892 -10.712 1.00 35.65 98 PRO A N 1
ATOM 803 C CA . PRO A 1 98 ? -15.742 -24.431 -11.756 1.00 35.54 98 PRO A CA 1
ATOM 804 C C . PRO A 1 98 ? -16.317 -25.712 -12.336 1.00 37.44 98 PRO A C 1
ATOM 805 O O . PRO A 1 98 ? -17.177 -26.367 -11.737 1.00 35.02 98 PRO A O 1
ATOM 809 N N . GLN A 1 99 ? -15.828 -26.052 -13.535 1.00 37.05 99 GLN A N 1
ATOM 810 C CA . GLN A 1 99 ? -16.224 -27.269 -14.259 1.00 37.70 99 GLN A CA 1
ATOM 811 C C . GLN A 1 99 ? -17.714 -27.265 -14.589 1.00 40.24 99 GLN A C 1
ATOM 812 O O . GLN A 1 99 ? -18.383 -28.305 -14.557 1.00 41.32 99 GLN A O 1
ATOM 818 N N . THR A 1 100 ? -18.241 -26.084 -14.876 1.00 37.45 100 THR A N 1
ATOM 819 C CA . THR A 1 100 ? -19.586 -25.919 -15.406 1.00 41.06 100 THR A CA 1
ATOM 820 C C . THR A 1 100 ? -19.505 -25.074 -16.665 1.00 39.92 100 THR A C 1
ATOM 821 O O . THR A 1 100 ? -18.593 -24.259 -16.819 1.00 41.34 100 THR A O 1
ATOM 825 N N . TRP A 1 101 ? -20.470 -25.255 -17.563 1.00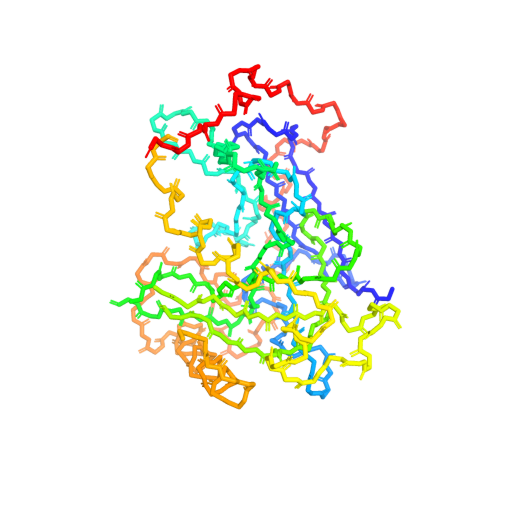 41.20 101 TRP A N 1
ATOM 826 C CA . TRP A 1 101 ? -20.501 -24.478 -18.803 1.00 44.76 101 TRP A CA 1
ATOM 827 C C . TRP A 1 101 ? -21.942 -24.260 -19.238 1.00 42.94 101 TRP A C 1
ATOM 828 O O . TRP A 1 101 ? -22.696 -25.220 -19.406 1.00 46.27 101 TRP A O 1
ATOM 839 N N . GLU A 1 102 ? -22.331 -23.006 -19.417 1.00 46.80 102 GLU A N 1
ATOM 840 C CA . GLU A 1 102 ? -23.676 -22.686 -19.887 1.00 52.12 102 GLU A CA 1
ATOM 841 C C . GLU A 1 102 ? -23.623 -22.696 -21.413 1.00 53.90 102 GLU A C 1
ATOM 842 O O . GLU A 1 102 ? -23.428 -21.666 -22.061 1.00 55.94 102 GLU A O 1
ATOM 848 N N . ASP A 1 103 ? -23.774 -23.885 -21.982 1.00 55.31 103 ASP A N 1
ATOM 849 C CA . ASP A 1 103 ? -23.609 -24.122 -23.411 1.00 58.86 103 ASP A CA 1
ATOM 850 C C . ASP A 1 103 ? -24.513 -23.196 -24.226 1.00 62.44 103 ASP A C 1
ATOM 851 O O . ASP A 1 103 ? -25.743 -23.272 -24.099 1.00 68.82 103 ASP A O 1
ATOM 856 N N . PRO A 1 104 ? -23.948 -22.299 -25.045 1.00 61.61 104 PRO A N 1
ATOM 857 C CA . PRO A 1 104 ? -24.748 -21.440 -25.918 1.00 66.43 104 PRO A CA 1
ATOM 858 C C . PRO A 1 104 ? -25.262 -22.186 -27.148 1.00 67.66 104 PRO A C 1
ATOM 859 O O . PRO A 1 104 ? -25.893 -21.537 -27.978 1.00 66.27 104 PRO A O 1
ATOM 863 N N . GLY A 1 115 ? -27.540 -19.865 -23.428 1.00 66.91 115 GLY A N 1
ATOM 864 C CA . GLY A 1 115 ? -26.296 -20.052 -22.700 1.00 63.47 115 GLY A CA 1
ATOM 865 C C . GLY A 1 115 ? -25.358 -18.854 -22.743 1.00 62.10 115 GLY A C 1
ATOM 866 O O . GLY A 1 115 ? -25.147 -18.261 -23.803 1.00 61.15 115 GLY A O 1
ATOM 867 N N . ALA A 1 116 ? -24.789 -18.499 -21.584 1.00 59.44 116 ALA A N 1
ATOM 868 C CA . ALA A 1 116 ? -23.876 -17.367 -21.465 1.00 56.61 116 ALA A CA 1
ATOM 869 C C . ALA A 1 116 ? -22.452 -17.687 -21.912 1.00 53.65 116 ALA A C 1
ATOM 870 O O . ALA A 1 116 ? -21.608 -16.783 -21.933 1.00 57.41 116 ALA A O 1
ATOM 872 N N . ASN A 1 117 ? -22.165 -18.942 -22.255 1.00 52.19 117 ASN A N 1
ATOM 873 C CA . ASN A 1 117 ? -20.845 -19.363 -22.729 1.00 51.22 117 ASN A CA 1
ATOM 874 C C . ASN A 1 117 ? -19.773 -19.216 -21.652 1.00 51.10 117 ASN A C 1
ATOM 875 O O . ASN A 1 117 ? -18.626 -18.883 -21.946 1.00 47.68 117 ASN A O 1
ATOM 880 N N . ALA A 1 118 ? -20.139 -19.462 -20.396 1.00 44.31 118 ALA A N 1
ATOM 881 C CA . ALA A 1 118 ? -19.169 -19.389 -19.317 1.00 46.16 118 ALA A CA 1
ATOM 882 C C . ALA A 1 118 ? -19.619 -20.324 -18.206 1.00 42.55 118 ALA A C 1
ATOM 883 O O . ALA A 1 118 ? -20.697 -20.928 -18.273 1.00 42.18 118 ALA A O 1
ATOM 885 N N . ALA A 1 119 ? -18.760 -20.466 -17.197 1.00 39.47 119 ALA A N 1
ATOM 886 C CA . ALA A 1 119 ? -19.146 -21.163 -15.978 1.00 38.84 119 ALA A CA 1
ATOM 887 C C . ALA A 1 119 ? -20.352 -20.486 -15.331 1.00 38.73 119 ALA A C 1
ATOM 888 O O . ALA A 1 119 ? -20.603 -19.289 -15.510 1.00 35.21 119 ALA A O 1
ATOM 890 N N . ILE A 1 120 ? -21.113 -21.263 -14.574 1.00 37.27 120 ILE A N 1
ATOM 891 C CA . ILE A 1 120 ? -22.336 -20.723 -14.006 1.00 37.97 120 ILE A CA 1
ATOM 892 C C . ILE A 1 120 ? -21.958 -19.836 -12.832 1.00 33.90 120 ILE A C 1
ATOM 893 O O . ILE A 1 120 ? -21.053 -20.169 -12.048 1.00 36.38 120 ILE A O 1
ATOM 898 N N . ALA A 1 121 ? -22.652 -18.702 -12.718 1.00 34.78 121 ALA A N 1
ATOM 899 C CA . ALA A 1 121 ? -22.334 -17.648 -11.769 1.00 35.68 121 ALA A CA 1
ATOM 900 C C . ALA A 1 121 ? -22.931 -17.942 -10.398 1.00 38.69 121 ALA A C 1
ATOM 901 O O . ALA A 1 121 ? -24.003 -18.542 -10.273 1.00 38.80 121 ALA A O 1
ATOM 903 N N . VAL A 1 122 ? -22.219 -17.514 -9.364 1.00 34.87 122 VAL A N 1
ATOM 904 C CA . VAL A 1 122 ? -22.630 -17.680 -7.974 1.00 36.98 122 VAL A CA 1
ATOM 905 C C . VAL A 1 122 ? -22.546 -16.334 -7.276 1.00 37.42 122 VAL A C 1
ATOM 906 O O . VAL A 1 122 ? -21.526 -15.633 -7.385 1.00 36.58 122 VAL A O 1
ATOM 910 N N . CYS A 1 123 ? -23.617 -16.001 -6.546 1.00 37.84 123 CYS A N 1
ATOM 911 C CA . CYS A 1 123 ? -23.688 -14.927 -5.564 1.00 36.58 123 CYS A CA 1
ATOM 912 C C . CYS A 1 123 ? -23.532 -15.547 -4.172 1.00 37.84 123 CYS A C 1
ATOM 913 O O . CYS A 1 123 ? -24.387 -16.332 -3.722 1.00 36.17 123 CYS A O 1
ATOM 916 N N . GLU A 1 124 ? -22.442 -15.127 -3.485 1.00 36.11 124 GLU A N 1
ATOM 917 C CA . GLU A 1 124 ? -22.195 -15.790 -2.220 1.00 35.44 124 GLU A CA 1
ATOM 918 C C . GLU A 1 124 ? -22.407 -14.774 -1.102 1.00 37.92 124 GLU A C 1
ATOM 919 O O . GLU A 1 124 ? -21.777 -13.700 -1.098 1.00 34.50 124 GLU A O 1
ATOM 925 N N . ILE A 1 125 ? -23.213 -15.054 -0.141 1.00 35.26 125 ILE A N 1
ATOM 926 C CA . ILE A 1 125 ? -23.929 -14.114 0.722 1.00 36.54 125 ILE A CA 1
ATOM 927 C C . ILE A 1 125 ? -23.353 -14.048 2.133 1.00 36.78 125 ILE A C 1
ATOM 928 O O . ILE A 1 125 ? -23.948 -13.411 3.005 1.00 37.86 125 ILE A O 1
ATOM 933 N N . GLY A 1 126 ? -22.225 -14.695 2.392 1.00 35.84 126 GLY A N 1
ATOM 934 C CA . GLY A 1 126 ? -21.692 -14.748 3.739 1.00 35.85 126 GLY A CA 1
ATOM 935 C C . GLY A 1 126 ? -21.060 -13.429 4.188 1.00 38.13 126 GLY A C 1
ATOM 936 O O . GLY A 1 126 ? -20.902 -12.467 3.434 1.00 35.59 126 GLY A O 1
ATOM 937 N N . SER A 1 127 ? -20.659 -13.402 5.453 1.00 34.85 127 SER A N 1
ATOM 938 C CA . SER A 1 127 ? -20.174 -12.162 6.048 1.00 34.42 127 SER A CA 1
ATOM 939 C C . SER A 1 127 ? -18.727 -11.854 5.670 1.00 33.65 127 SER A C 1
ATOM 940 O O . SER A 1 127 ? -18.360 -10.679 5.566 1.00 36.14 127 SER A O 1
ATOM 943 N N . LYS A 1 128 ? -17.897 -12.866 5.423 1.00 33.54 128 LYS A N 1
ATOM 944 C CA . LYS A 1 128 ? -16.518 -12.586 5.042 1.00 35.81 128 LYS A CA 1
ATOM 945 C C . LYS A 1 128 ? -16.456 -12.016 3.622 1.00 34.39 128 LYS A C 1
ATOM 946 O O . LYS A 1 128 ? -17.101 -12.534 2.710 1.00 33.80 128 LYS A O 1
ATOM 952 N N . VAL A 1 129 ? -15.678 -10.952 3.438 1.00 34.53 129 VAL A N 1
ATOM 953 C CA . VAL A 1 129 ? -15.321 -10.459 2.100 1.00 33.72 129 VAL A CA 1
ATOM 954 C C . VAL A 1 129 ? -14.130 -11.265 1.600 1.00 34.61 129 VAL A C 1
ATOM 955 O O . VAL A 1 129 ? -13.049 -11.232 2.199 1.00 36.84 129 VAL A O 1
ATOM 959 N N . CYS A 1 130 ? -14.327 -12.013 0.518 1.00 32.98 130 CYS A N 1
ATOM 960 C CA . CYS A 1 130 ? -13.276 -12.867 -0.023 1.00 35.78 130 CYS A CA 1
ATOM 961 C C . CYS A 1 130 ? -12.374 -12.093 -0.987 1.00 42.34 130 CYS A C 1
ATOM 962 O O . CYS A 1 130 ? -12.699 -10.995 -1.435 1.00 40.96 130 CYS A O 1
ATOM 965 N N . ALA A 1 131 ? -11.230 -12.684 -1.319 1.00 38.09 131 ALA A N 1
ATOM 966 C CA . ALA A 1 131 ? -10.274 -12.051 -2.211 1.00 40.09 131 ALA A CA 1
ATOM 967 C C . ALA A 1 131 ? -10.464 -12.537 -3.643 1.00 36.48 131 ALA A C 1
ATOM 968 O O . ALA A 1 131 ? -11.009 -13.621 -3.895 1.00 32.59 131 ALA A O 1
ATOM 970 N N . ARG A 1 132 ? -10.030 -11.699 -4.581 1.00 35.51 132 ARG A N 1
ATOM 971 C CA . ARG A 1 132 ? -10.057 -12.071 -5.986 1.00 35.44 132 ARG A CA 1
ATOM 972 C C . ARG A 1 132 ? -9.188 -13.301 -6.203 1.00 34.10 132 ARG A C 1
ATOM 973 O O . ARG A 1 132 ? -8.018 -13.324 -5.815 1.00 33.94 132 ARG A O 1
ATOM 981 N N . GLY A 1 133 ? -9.766 -14.340 -6.797 1.00 30.92 133 GLY A N 1
ATOM 982 C CA . GLY A 1 133 ? -9.027 -15.571 -7.014 1.00 34.30 133 GLY A CA 1
ATOM 983 C C . GLY A 1 133 ? -8.978 -16.500 -5.821 1.00 36.39 133 GLY A C 1
ATOM 984 O O . GLY A 1 133 ? -8.394 -17.592 -5.931 1.00 36.52 133 GLY A O 1
ATOM 985 N N . GLU A 1 134 ? -9.528 -16.091 -4.669 1.00 34.09 134 GLU A N 1
ATOM 986 C CA . GLU A 1 134 ? -9.716 -17.027 -3.562 1.00 34.31 134 GLU A CA 1
ATOM 987 C C . GLU A 1 134 ? -10.637 -18.176 -3.958 1.00 33.72 134 GLU A C 1
ATOM 988 O O . GLU A 1 134 ? -11.645 -17.976 -4.635 1.00 36.20 134 GLU A O 1
ATOM 994 N N . ILE A 1 135 ? -10.305 -19.391 -3.523 1.00 33.19 135 ILE A N 1
ATOM 995 C CA . ILE A 1 135 ? -11.161 -20.559 -3.753 1.00 33.08 135 ILE A CA 1
ATOM 996 C C . ILE A 1 135 ? -11.820 -20.933 -2.430 1.00 37.52 135 ILE A C 1
ATOM 997 O O . ILE A 1 135 ? -11.132 -21.097 -1.421 1.00 35.75 135 ILE A O 1
ATOM 1002 N N . ILE A 1 136 ? -13.151 -21.051 -2.425 1.00 34.49 136 ILE A N 1
ATOM 1003 C CA . ILE A 1 136 ? -13.874 -21.364 -1.197 1.00 38.61 136 ILE A CA 1
ATOM 1004 C C . ILE A 1 136 ? -14.818 -22.528 -1.468 1.00 38.72 136 ILE A C 1
ATOM 1005 O O . ILE A 1 136 ? -15.029 -22.936 -2.610 1.00 36.84 136 ILE A O 1
ATOM 1010 N N . GLY A 1 137 ? -15.376 -23.069 -0.393 1.00 37.71 137 GLY A N 1
ATOM 1011 C CA . GLY A 1 137 ? -16.457 -24.053 -0.479 1.00 36.98 137 GLY A CA 1
ATOM 1012 C C . GLY A 1 137 ? -17.764 -23.376 -0.108 1.00 40.04 137 GLY A C 1
ATOM 1013 O O . GLY A 1 137 ? -17.807 -22.559 0.815 1.00 38.85 137 GLY A O 1
ATOM 1014 N N . VAL A 1 138 ? -18.821 -23.695 -0.841 1.00 35.58 138 VAL A N 1
ATOM 1015 C CA . VAL A 1 138 ? -20.112 -23.073 -0.601 1.00 36.43 138 VAL A CA 1
ATOM 1016 C C . V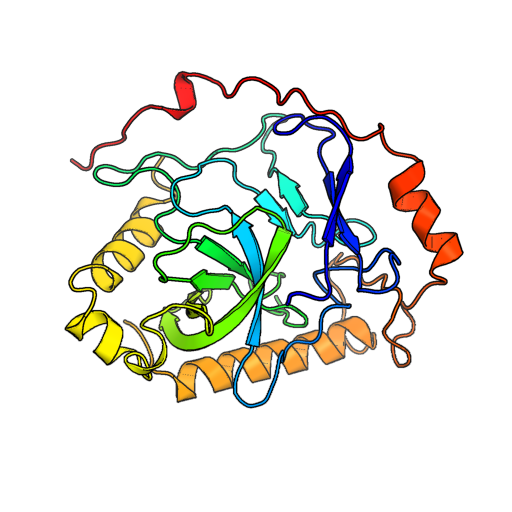AL A 1 138 ? -21.205 -24.128 -0.559 1.00 41.55 138 VAL A C 1
ATOM 1017 O O . VAL A 1 138 ? -21.126 -25.169 -1.227 1.00 38.56 138 VAL A O 1
ATOM 1021 N N . LYS A 1 139 ? -22.232 -23.826 0.241 1.00 40.62 139 LYS A N 1
ATOM 1022 C CA . LYS A 1 139 ? -23.480 -24.576 0.326 1.00 42.12 139 LYS A CA 1
ATOM 1023 C C . LYS A 1 139 ? -24.479 -23.862 -0.561 1.00 42.02 139 LYS A C 1
ATOM 1024 O O . LYS A 1 139 ? -24.745 -22.677 -0.352 1.00 40.22 139 LYS A O 1
ATOM 1030 N N . VAL A 1 140 ? -25.043 -24.582 -1.527 1.00 41.67 140 VAL A N 1
ATOM 1031 C CA . VAL A 1 140 ? -25.984 -23.993 -2.469 1.00 42.28 140 VAL A CA 1
ATOM 1032 C C . VAL A 1 140 ? -27.341 -23.870 -1.799 1.00 43.43 140 VAL A C 1
ATOM 1033 O O . VAL A 1 140 ? -27.820 -24.807 -1.162 1.00 45.88 140 VAL A O 1
ATOM 1037 N N . LEU A 1 141 ? -27.966 -22.714 -1.933 1.00 41.00 141 LEU A N 1
ATOM 1038 C CA . LEU A 1 141 ? -29.258 -22.501 -1.306 1.00 43.07 141 LEU A CA 1
ATOM 1039 C C . LEU A 1 141 ? -30.364 -22.259 -2.300 1.00 43.48 141 LEU A C 1
ATOM 1040 O O . LEU A 1 141 ? -31.530 -22.515 -1.981 1.00 42.79 141 LEU A O 1
ATOM 1045 N N . GLY A 1 142 ? -30.047 -21.749 -3.477 1.00 42.48 142 GLY A N 1
ATOM 1046 C CA . GLY A 1 142 ? -31.107 -21.525 -4.436 1.00 44.83 142 GLY A CA 1
ATOM 1047 C C . GLY A 1 142 ? -30.533 -21.032 -5.738 1.00 40.18 142 GLY A C 1
ATOM 1048 O O . GLY A 1 142 ? -29.321 -21.080 -5.956 1.00 40.08 142 GLY A O 1
ATOM 1049 N N . ILE A 1 143 ? -31.417 -20.532 -6.593 1.00 40.58 143 ILE A N 1
ATOM 1050 C CA . ILE A 1 143 ? -30.983 -20.030 -7.891 1.00 41.06 143 ILE A CA 1
ATOM 1051 C C . ILE A 1 143 ? -32.012 -19.029 -8.411 1.00 42.36 143 ILE A C 1
ATOM 1052 O O . ILE A 1 143 ? -33.220 -19.195 -8.224 1.00 43.95 143 ILE A O 1
ATOM 1057 N N . LEU A 1 144 ? -31.515 -17.966 -9.037 1.00 40.78 144 LEU A N 1
ATOM 1058 C CA . LEU A 1 144 ? -32.339 -16.968 -9.701 1.00 44.62 144 LEU A CA 1
ATOM 1059 C C . LEU A 1 144 ? -32.187 -17.148 -11.203 1.00 44.72 144 LEU A C 1
ATOM 1060 O O . LEU A 1 144 ? -31.070 -17.333 -11.696 1.00 47.12 144 LEU A O 1
ATOM 1065 N N . ALA A 1 145 ? -33.298 -17.080 -11.929 1.00 48.11 145 ALA A N 1
ATOM 1066 C CA . ALA A 1 145 ? -33.269 -17.261 -13.382 1.00 54.44 145 ALA A CA 1
ATOM 1067 C C . ALA A 1 145 ? -33.455 -15.948 -14.149 1.00 53.26 145 ALA A C 1
ATOM 1068 O O . ALA A 1 145 ? -34.465 -15.2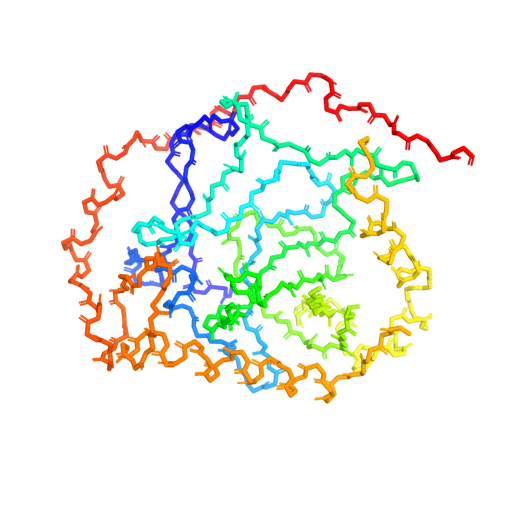62 -13.989 1.00 55.59 145 ALA A O 1
ATOM 1070 N N . ASP A 1 153 ? -30.130 -15.401 -17.459 1.00 57.82 153 ASP A N 1
ATOM 1071 C CA . ASP A 1 153 ? -29.226 -16.511 -17.157 1.00 62.21 153 ASP A CA 1
ATOM 1072 C C . ASP A 1 153 ? -29.293 -16.799 -15.655 1.00 57.92 153 ASP A C 1
ATOM 1073 O O . ASP A 1 153 ? -30.097 -16.196 -14.938 1.00 59.18 153 ASP A O 1
ATOM 1078 N N . TRP A 1 154 ? -28.481 -17.735 -15.180 1.00 55.79 154 TRP A N 1
ATOM 1079 C CA . TRP A 1 154 ? -28.668 -18.309 -13.857 1.00 50.60 154 TRP A CA 1
ATOM 1080 C C . TRP A 1 154 ? -27.675 -17.725 -12.866 1.00 48.23 154 TRP A C 1
ATOM 1081 O O . TRP A 1 154 ? -26.481 -17.618 -13.156 1.00 48.04 154 TRP A O 1
ATOM 1092 N N . LYS A 1 155 ? -28.170 -17.377 -11.692 1.00 41.68 155 LYS A N 1
ATOM 1093 C CA . LYS A 1 155 ? -27.344 -16.853 -10.612 1.00 40.98 155 LYS A CA 1
ATOM 1094 C C . LYS A 1 155 ? -27.589 -17.751 -9.408 1.00 36.09 155 LYS A C 1
ATOM 1095 O O . LYS A 1 155 ? -28.657 -17.691 -8.796 1.00 39.89 155 LYS A O 1
ATOM 1101 N N . VAL A 1 156 ? -26.632 -18.621 -9.102 1.00 40.48 156 VAL A N 1
ATOM 1102 C CA . VAL A 1 156 ? -26.728 -19.473 -7.929 1.00 35.90 156 VAL A CA 1
ATOM 1103 C C . VAL A 1 156 ? -26.620 -18.613 -6.671 1.00 39.45 156 VAL A C 1
ATOM 1104 O O . VAL A 1 156 ? -25.870 -17.634 -6.636 1.00 39.72 156 VAL A O 1
ATOM 1108 N N . ILE A 1 157 ? -27.407 -18.932 -5.647 1.00 39.53 157 ILE A N 1
ATOM 1109 C CA . ILE A 1 157 ? -27.276 -18.325 -4.320 1.00 37.18 157 ILE A CA 1
ATOM 1110 C C . ILE A 1 157 ? -26.663 -19.351 -3.383 1.00 42.66 157 ILE A C 1
ATOM 1111 O O . ILE A 1 157 ? -27.211 -20.459 -3.229 1.00 40.67 157 ILE A O 1
ATOM 1116 N N . ALA A 1 158 ? -25.547 -18.964 -2.741 1.00 37.44 158 ALA A N 1
ATOM 1117 C CA . ALA A 1 158 ? -24.755 -19.866 -1.916 1.00 37.71 158 ALA A CA 1
ATOM 1118 C C . ALA A 1 158 ? -24.172 -1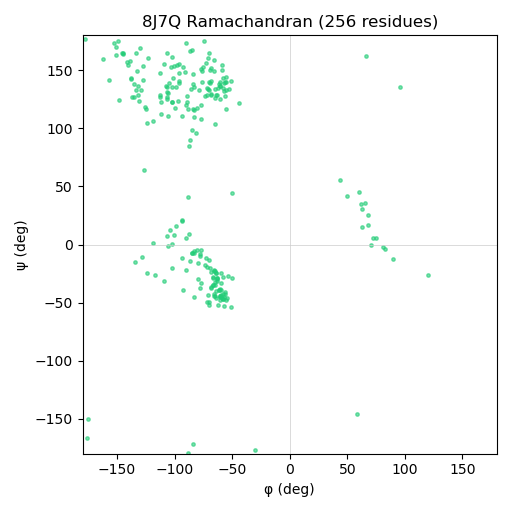9.125 -0.716 1.00 38.72 158 ALA A C 1
ATOM 1119 O O . ALA A 1 158 ? -24.131 -17.893 -0.672 1.00 37.15 158 ALA A O 1
ATOM 1121 N N . ILE A 1 159 ? -23.707 -19.889 0.269 1.00 38.66 159 ILE A N 1
ATOM 1122 C CA . ILE A 1 159 ? -23.004 -19.309 1.404 1.00 37.88 159 ILE A CA 1
ATOM 1123 C C . ILE A 1 159 ? -21.724 -20.096 1.642 1.00 39.83 159 ILE A C 1
ATOM 1124 O O . ILE A 1 159 ? -21.694 -21.328 1.526 1.00 39.84 159 ILE A O 1
ATOM 1129 N N . ASN A 1 160 ? -20.651 -19.361 1.896 1.00 37.83 160 ASN A N 1
ATOM 1130 C CA . ASN A 1 160 ? -19.392 -19.925 2.351 1.00 38.52 160 ASN A CA 1
ATOM 1131 C C . ASN A 1 160 ? -19.633 -20.963 3.444 1.00 41.40 160 ASN A C 1
ATOM 1132 O O . ASN A 1 160 ? -20.241 -20.660 4.471 1.00 37.03 160 ASN A O 1
ATOM 1137 N N . VAL A 1 161 ? -19.172 -22.196 3.207 1.00 40.55 161 VAL A N 1
ATOM 1138 C CA . VAL A 1 161 ? -19.375 -23.279 4.175 1.00 44.03 161 VAL A CA 1
ATOM 1139 C C . VAL A 1 161 ? -18.633 -23.002 5.475 1.00 43.98 161 VAL A C 1
ATOM 1140 O O . VAL A 1 161 ? -19.014 -23.506 6.531 1.00 43.05 161 VAL A O 1
ATOM 1144 N N . ASP A 1 162 ? -17.596 -22.175 5.431 1.00 41.90 162 ASP A N 1
ATOM 1145 C CA . ASP A 1 162 ? -16.844 -21.807 6.614 1.00 42.76 162 ASP A CA 1
ATOM 1146 C C . ASP A 1 162 ? -17.395 -20.562 7.311 1.00 45.72 162 ASP A C 1
ATOM 1147 O O . ASP A 1 162 ? -16.794 -20.094 8.289 1.00 45.39 162 ASP A O 1
ATOM 1152 N N . ASP A 1 163 ? -18.528 -20.034 6.853 1.00 40.22 163 ASP A N 1
ATOM 1153 C CA . ASP A 1 163 ? -19.165 -18.940 7.566 1.00 41.82 163 ASP A CA 1
ATOM 1154 C C . ASP A 1 163 ? -19.536 -19.381 8.982 1.00 43.83 163 ASP A C 1
ATOM 1155 O O . ASP A 1 163 ? -20.065 -20.482 9.171 1.00 41.30 163 ASP A O 1
ATOM 1160 N N . PRO A 1 164 ? -19.298 -18.547 9.993 1.00 47.04 164 PRO A N 1
ATOM 1161 C CA . PRO A 1 164 ? -19.711 -18.920 11.361 1.00 46.60 164 PRO A CA 1
ATOM 1162 C C . PRO A 1 164 ? -21.178 -19.307 11.470 1.00 45.35 164 PRO A C 1
ATOM 1163 O O . PRO A 1 164 ? -21.543 -20.111 12.331 1.00 45.57 164 PRO A O 1
ATOM 1167 N N . ASP A 1 165 ? -22.031 -18.783 10.597 1.00 42.96 165 ASP A N 1
ATOM 1168 C CA . ASP A 1 165 ? -23.461 -19.051 10.660 1.00 43.30 165 ASP A CA 1
ATOM 1169 C C . ASP A 1 165 ? -23.931 -20.045 9.610 1.00 37.28 165 ASP A C 1
ATOM 1170 O O . ASP A 1 165 ? -25.138 -20.180 9.414 1.00 41.27 165 ASP A O 1
ATOM 1175 N N . ALA A 1 166 ? -23.021 -20.747 8.935 1.00 42.84 166 ALA A N 1
ATOM 1176 C CA . ALA A 1 166 ? -23.420 -21.546 7.774 1.00 40.66 166 ALA A CA 1
ATOM 1177 C C . ALA A 1 166 ? -24.462 -22.610 8.122 1.00 46.42 166 ALA A C 1
ATOM 1178 O O . ALA A 1 166 ? -25.328 -22.928 7.294 1.00 42.86 166 ALA A O 1
ATOM 1180 N N . ALA A 1 167 ? -24.412 -23.165 9.338 1.00 46.57 167 ALA A N 1
ATOM 1181 C CA . ALA A 1 167 ? -25.341 -24.235 9.680 1.00 46.59 167 ALA A CA 1
ATOM 1182 C C . ALA A 1 167 ? -26.785 -23.752 9.723 1.00 47.25 167 ALA A C 1
ATOM 1183 O O . ALA A 1 167 ? -27.703 -24.565 9.567 1.00 51.74 167 ALA A O 1
ATOM 1185 N N . ASN A 1 168 ? -27.010 -22.452 9.900 1.00 44.19 168 ASN A N 1
ATOM 1186 C CA . ASN A 1 168 ? -28.368 -21.931 9.905 1.00 46.63 168 ASN A CA 1
ATOM 1187 C C . ASN A 1 168 ? -28.968 -21.785 8.511 1.00 47.72 168 ASN A C 1
ATOM 1188 O O . ASN A 1 168 ? -30.177 -21.547 8.408 1.00 50.02 168 ASN A O 1
ATOM 1193 N N . TYR A 1 169 ? -28.171 -21.937 7.442 1.00 46.32 169 TYR A N 1
ATOM 1194 C CA . TYR A 1 169 ? -28.618 -21.718 6.066 1.00 47.02 169 TYR A CA 1
ATOM 1195 C C . TYR A 1 169 ? -28.641 -23.048 5.318 1.00 44.74 169 TYR A C 1
ATOM 1196 O O . TYR A 1 169 ? -27.589 -23.634 5.042 1.00 45.68 169 TYR A O 1
ATOM 1205 N N . ASN A 1 170 ? -29.827 -23.521 4.970 1.00 45.08 170 ASN A N 1
ATOM 1206 C CA . ASN A 1 170 ? -29.899 -24.772 4.238 1.00 50.42 170 ASN A CA 1
ATOM 1207 C C . ASN A 1 170 ? -30.846 -24.752 3.055 1.00 46.94 170 ASN A C 1
ATOM 1208 O O . ASN A 1 170 ? -30.757 -25.654 2.219 1.00 50.21 170 ASN A O 1
ATOM 1213 N N . ASP A 1 171 ? -31.734 -23.764 2.943 1.00 46.53 171 ASP A N 1
ATOM 1214 C CA . ASP A 1 171 ? -32.497 -23.576 1.721 1.00 44.86 171 ASP A CA 1
ATOM 1215 C C . ASP A 1 171 ? -32.798 -22.093 1.558 1.00 46.39 171 ASP A C 1
ATOM 1216 O O . ASP A 1 171 ? -32.483 -21.270 2.421 1.00 44.43 171 ASP A O 1
ATOM 1221 N N . ILE A 1 172 ? -33.414 -21.756 0.422 1.00 47.15 172 ILE A N 1
ATOM 1222 C CA . ILE A 1 172 ? -33.514 -20.356 0.019 1.00 45.86 172 ILE A CA 1
ATOM 1223 C C . ILE A 1 172 ? -34.328 -19.538 1.016 1.00 49.65 172 ILE A C 1
ATOM 1224 O O . ILE A 1 172 ? -34.072 -18.338 1.200 1.00 47.18 172 ILE A O 1
ATOM 1229 N N . ASN A 1 173 ? -35.289 -20.165 1.706 1.00 46.95 173 ASN A N 1
ATOM 1230 C CA . ASN A 1 173 ? -36.098 -19.409 2.654 1.00 48.07 173 ASN A CA 1
ATOM 1231 C C . ASN A 1 173 ? -35.288 -18.946 3.855 1.00 43.11 173 ASN A C 1
ATOM 1232 O O . ASN A 1 173 ? -35.677 -17.971 4.517 1.00 46.40 173 ASN A O 1
ATOM 1237 N N . ASP A 1 174 ? -34.183 -19.624 4.167 1.00 41.46 174 ASP A N 1
ATOM 1238 C CA . ASP A 1 174 ? -33.365 -19.151 5.279 1.00 40.99 174 ASP A CA 1
ATOM 1239 C C . ASP A 1 174 ? -32.767 -17.782 4.974 1.00 43.32 174 ASP A C 1
ATOM 1240 O O . ASP A 1 174 ? -32.596 -16.967 5.889 1.00 40.91 174 ASP A O 1
ATOM 1245 N N . VAL A 1 175 ? -32.470 -17.497 3.697 1.00 41.19 175 VAL A N 1
ATOM 1246 C CA . VAL A 1 175 ? -31.989 -16.163 3.331 1.00 41.20 175 VAL A CA 1
ATOM 1247 C C . VAL A 1 175 ? -33.035 -15.115 3.682 1.00 42.90 175 VAL A C 1
ATOM 1248 O O . VAL A 1 175 ? -32.721 -14.070 4.268 1.00 39.64 175 VAL A O 1
ATOM 1252 N N . LYS A 1 176 ? -34.300 -15.396 3.350 1.00 42.47 176 LYS A N 1
ATOM 1253 C CA . LYS A 1 176 ? -35.399 -14.504 3.696 1.00 40.32 176 LYS A CA 1
ATOM 1254 C C . LYS A 1 176 ? -35.511 -14.339 5.203 1.00 43.68 176 LYS A C 1
ATOM 1255 O O . LYS A 1 176 ? -35.805 -13.247 5.698 1.00 46.90 176 LYS A O 1
ATOM 1261 N N . ARG A 1 177 ? -35.281 -15.426 5.941 1.00 42.52 177 ARG A N 1
ATOM 1262 C CA . ARG A 1 177 ? -35.446 -15.422 7.389 1.00 44.91 177 ARG A CA 1
ATOM 1263 C C . ARG A 1 177 ? -34.366 -14.595 8.069 1.00 47.00 177 ARG A C 1
ATOM 1264 O O . ARG A 1 177 ? -34.668 -13.719 8.882 1.00 45.82 177 ARG A O 1
ATOM 1272 N N . LEU A 1 178 ? -33.099 -14.881 7.753 1.00 44.50 178 LEU A N 1
ATOM 1273 C CA . LEU A 1 178 ? -31.944 -14.372 8.477 1.00 44.92 178 LEU A CA 1
ATOM 1274 C C . LEU A 1 178 ? -31.233 -13.220 7.778 1.00 45.03 178 LEU A C 1
ATOM 1275 O O . LEU A 1 178 ? -30.511 -12.467 8.439 1.00 41.43 178 LEU A O 1
ATOM 1280 N N . LYS A 1 179 ? -31.420 -13.044 6.476 1.00 42.48 179 LYS A N 1
ATOM 1281 C CA . LYS A 1 179 ? -30.888 -11.879 5.766 1.00 39.55 179 LYS A CA 1
ATOM 1282 C C . LYS A 1 179 ? -32.012 -11.189 5.016 1.00 44.87 179 LYS A C 1
ATOM 1283 O O . LYS A 1 179 ? -31.996 -11.108 3.783 1.00 44.35 179 LYS A O 1
ATOM 1289 N N . PRO A 1 180 ? -33.001 -10.655 5.736 1.00 44.05 180 PRO A N 1
ATOM 1290 C CA . PRO A 1 180 ? -34.150 -10.033 5.066 1.00 45.79 180 PRO A CA 1
ATOM 1291 C C . PRO A 1 180 ? -33.721 -8.919 4.125 1.00 46.52 180 PRO A C 1
ATOM 1292 O O . PRO A 1 180 ? -32.832 -8.123 4.435 1.00 45.34 180 PRO A O 1
ATOM 1296 N N . GLY A 1 181 ? -34.372 -8.868 2.964 1.00 44.35 181 GLY A N 1
ATOM 1297 C CA . GLY A 1 181 ? -34.099 -7.845 1.979 1.00 45.99 181 GLY A CA 1
ATOM 1298 C C . GLY A 1 181 ? -33.023 -8.194 0.981 1.00 42.28 181 GLY A C 1
ATOM 1299 O O . GLY A 1 181 ? -32.907 -7.517 -0.047 1.00 41.79 181 GLY A O 1
ATOM 1300 N N . TYR A 1 182 ? -32.256 -9.249 1.228 1.00 42.47 182 TYR A N 1
ATOM 1301 C CA . TYR A 1 182 ? -31.077 -9.492 0.409 1.00 42.79 182 TYR A CA 1
ATOM 1302 C C . TYR A 1 182 ? -31.485 -10.089 -0.931 1.00 41.44 182 TYR A C 1
ATOM 1303 O O . TYR A 1 182 ? -30.886 -9.773 -1.959 1.00 39.95 182 TYR A O 1
ATOM 1312 N N . LEU A 1 183 ? -32.552 -10.887 -0.950 1.00 40.07 183 LEU A N 1
ATOM 1313 C CA . LEU A 1 183 ? -33.016 -11.471 -2.203 1.00 43.15 183 LEU A CA 1
ATOM 1314 C C . LEU A 1 183 ? -33.633 -10.407 -3.095 1.00 42.74 183 LEU A C 1
ATOM 1315 O O . LEU A 1 183 ? -33.364 -10.364 -4.308 1.00 41.14 183 LEU A O 1
ATOM 1320 N N . GLU A 1 184 ? -34.450 -9.528 -2.501 1.00 41.58 184 GLU A N 1
ATOM 1321 C CA . GLU A 1 184 ? -35.037 -8.427 -3.254 1.00 45.34 184 GLU A CA 1
ATOM 1322 C C . GLU A 1 184 ? -33.959 -7.506 -3.813 1.00 43.77 184 GLU A C 1
ATOM 1323 O O . GLU A 1 184 ? -34.067 -7.035 -4.950 1.00 46.13 184 GLU A O 1
ATOM 1329 N N . ALA A 1 185 ? -32.905 -7.250 -3.031 1.00 38.23 185 ALA A N 1
ATOM 1330 C CA . ALA A 1 185 ? -31.803 -6.413 -3.501 1.00 40.56 185 ALA A CA 1
ATOM 1331 C C . ALA A 1 185 ? -31.027 -7.110 -4.610 1.00 42.08 185 ALA A C 1
ATOM 1332 O O . ALA A 1 185 ? -30.571 -6.465 -5.556 1.00 39.91 185 ALA A O 1
ATOM 1334 N N . THR A 1 186 ? -30.872 -8.426 -4.509 1.00 39.81 186 THR A N 1
ATOM 1335 C CA . THR A 1 186 ? -30.204 -9.188 -5.555 1.00 41.70 186 THR A CA 1
ATOM 1336 C C . THR A 1 186 ? -30.927 -9.028 -6.888 1.00 41.37 186 THR A C 1
ATOM 1337 O O . THR A 1 186 ? -30.304 -8.755 -7.930 1.00 39.87 186 THR A O 1
ATOM 1341 N N . VAL A 1 187 ? -32.259 -9.156 -6.860 1.00 41.16 187 VAL A N 1
ATOM 1342 C CA . VAL A 1 187 ? -33.034 -8.964 -8.085 1.00 46.60 187 VAL A CA 1
ATOM 1343 C C . VAL A 1 187 ? -32.926 -7.524 -8.563 1.00 46.35 187 VAL A C 1
ATOM 1344 O O . VAL A 1 187 ? -32.735 -7.271 -9.759 1.00 44.69 187 VAL A O 1
ATOM 1348 N N . ASP A 1 188 ? -33.044 -6.562 -7.640 1.00 43.32 188 ASP A N 1
ATOM 1349 C CA . ASP A 1 188 ? -32.972 -5.144 -7.994 1.00 42.31 188 ASP A CA 1
ATOM 1350 C C . ASP A 1 188 ? -31.651 -4.810 -8.682 1.00 45.31 188 ASP A C 1
ATOM 1351 O O . ASP A 1 188 ? -31.621 -4.129 -9.718 1.00 44.57 188 ASP A O 1
ATOM 1356 N N . TRP A 1 189 ? -30.549 -5.285 -8.104 1.00 40.25 189 TRP A N 1
ATOM 1357 C CA . TRP A 1 189 ? -29.216 -5.096 -8.661 1.00 41.42 189 TRP A CA 1
ATOM 1358 C C . TRP A 1 189 ? -29.129 -5.653 -10.075 1.00 45.27 189 TRP A C 1
ATOM 1359 O O . TRP A 1 189 ? -28.691 -4.959 -11.002 1.00 45.88 189 TRP A O 1
ATOM 1370 N N . PHE A 1 190 ? -29.521 -6.913 -10.264 1.00 44.88 190 PHE A N 1
ATOM 1371 C CA . PHE A 1 190 ? -29.380 -7.471 -11.604 1.00 44.39 190 PHE A CA 1
ATOM 1372 C C . PHE A 1 190 ? -30.300 -6.779 -12.599 1.00 46.73 190 PHE A C 1
ATOM 1373 O O . PHE A 1 190 ? -29.964 -6.681 -13.785 1.00 48.04 190 PHE A O 1
ATOM 1381 N N . ARG A 1 191 ? -31.435 -6.257 -12.130 1.00 47.80 191 ARG A N 1
ATOM 1382 C CA . ARG A 1 191 ? -32.372 -5.561 -13.005 1.00 48.39 191 ARG A CA 1
ATOM 1383 C C . ARG A 1 191 ? -31.824 -4.216 -13.478 1.00 52.97 191 ARG A C 1
ATOM 1384 O O . ARG A 1 191 ? -31.894 -3.888 -14.668 1.00 50.23 191 ARG A O 1
ATOM 1392 N N . ARG A 1 192 ? -31.326 -3.399 -12.553 1.00 51.78 192 ARG A N 1
ATOM 1393 C CA . ARG A 1 192 ? -30.862 -2.062 -12.900 1.00 50.76 192 ARG A CA 1
ATOM 1394 C C . ARG A 1 192 ? -29.438 -2.050 -13.442 1.00 49.52 192 ARG A C 1
ATOM 1395 O O . ARG A 1 192 ? -28.983 -1.012 -13.930 1.00 53.16 192 ARG A O 1
ATOM 1403 N N . TYR A 1 193 ? -28.751 -3.190 -13.386 1.00 51.35 193 TYR A N 1
ATOM 1404 C CA . TYR A 1 193 ? -27.305 -3.273 -13.591 1.00 53.54 193 TYR A CA 1
ATOM 1405 C C . TYR A 1 193 ? -26.836 -2.650 -14.908 1.00 60.42 193 TYR A C 1
ATOM 1406 O O . TYR A 1 193 ? -25.858 -1.889 -14.931 1.00 59.61 193 TYR A O 1
ATOM 1415 N N . LYS A 1 194 ? -27.510 -2.952 -16.015 1.00 59.14 194 LYS A N 1
ATOM 1416 C CA . LYS A 1 194 ? -27.054 -2.430 -17.298 1.00 61.87 194 LYS A CA 1
ATOM 1417 C C . LYS A 1 194 ? -27.604 -1.039 -17.626 1.00 67.41 194 LYS A C 1
ATOM 1418 O O . LYS A 1 194 ? -27.088 -0.390 -18.545 1.00 64.61 194 LYS A O 1
ATOM 1424 N N . VAL A 1 195 ? -28.625 -0.568 -16.907 1.00 65.90 195 VAL A N 1
ATOM 1425 C CA . VAL A 1 195 ? -29.053 0.832 -16.957 1.00 66.98 195 VAL A CA 1
ATOM 1426 C C . VAL A 1 195 ? -27.910 1.677 -16.402 1.00 70.67 195 VAL A C 1
ATOM 1427 O O . VAL A 1 195 ? -27.719 1.725 -15.176 1.00 71.81 195 VAL A O 1
ATOM 1431 N N . PRO A 1 196 ? -27.127 2.361 -17.258 1.00 75.04 196 PRO A N 1
ATOM 1432 C CA . PRO A 1 196 ? -25.826 2.949 -16.894 1.00 73.94 196 PRO A CA 1
ATOM 1433 C C . PRO A 1 196 ? -25.855 3.797 -15.628 1.00 69.90 196 PRO A C 1
ATOM 1434 O O . PRO A 1 196 ? -25.554 3.238 -14.569 1.00 67.57 196 PRO A O 1
ATOM 1438 N N . GLU A 1 209 ? -39.552 -15.799 -7.763 1.00 64.64 209 GLU A N 1
ATOM 1439 C CA . GLU A 1 209 ? -38.529 -15.611 -8.794 1.00 64.50 209 GLU A CA 1
ATOM 1440 C C . GLU A 1 209 ? -37.328 -16.514 -8.557 1.00 54.93 209 GLU A C 1
ATOM 1441 O O . GLU A 1 209 ? -36.599 -16.851 -9.490 1.00 53.28 209 GLU A O 1
ATOM 1447 N N . PHE A 1 210 ? -37.121 -16.878 -7.295 1.00 54.19 210 PHE A N 1
ATOM 1448 C CA . PHE A 1 210 ? -36.011 -17.728 -6.889 1.00 51.36 210 PHE A CA 1
ATOM 1449 C C . PHE A 1 210 ? -36.496 -19.169 -6.803 1.00 55.69 210 PHE A C 1
ATOM 1450 O O . PHE A 1 210 ? -37.608 -19.426 -6.333 1.00 59.81 210 PHE A O 1
ATOM 1458 N N . LYS A 1 211 ? -35.673 -20.105 -7.266 1.00 52.84 211 LYS A N 1
ATOM 1459 C CA . LYS A 1 211 ? -35.936 -21.523 -7.074 1.00 49.60 211 LYS A CA 1
ATOM 1460 C C . LYS A 1 211 ? -35.048 -22.057 -5.954 1.00 52.07 211 LYS A C 1
ATOM 1461 O O . LYS A 1 211 ? -34.042 -21.443 -5.587 1.00 49.78 211 LYS A O 1
ATOM 1467 N N . ASP A 1 212 ? -35.433 -23.210 -5.402 1.00 52.28 212 ASP A N 1
ATOM 1468 C CA . ASP A 1 212 ? -34.834 -23.710 -4.170 1.00 50.81 212 ASP A CA 1
ATOM 1469 C C . ASP A 1 212 ? -33.593 -24.565 -4.425 1.00 49.24 212 ASP A C 1
ATOM 1470 O O . ASP A 1 212 ? -33.190 -24.797 -5.565 1.00 45.49 212 ASP A O 1
ATOM 1475 N N . LYS A 1 213 ? -33.007 -25.062 -3.327 1.00 47.29 213 LYS A N 1
ATOM 1476 C CA . LYS A 1 213 ? -31.739 -25.797 -3.359 1.00 47.40 213 LYS A CA 1
ATOM 1477 C C . LYS A 1 213 ? -31.727 -26.931 -4.388 1.00 51.96 213 LYS A C 1
ATOM 1478 O O . LYS A 1 213 ? -30.805 -27.023 -5.205 1.00 48.90 213 LYS A O 1
ATOM 1484 N N . ASP A 1 214 ? -32.707 -27.843 -4.327 1.00 52.90 214 ASP A N 1
ATOM 1485 C CA . ASP A 1 214 ? -32.665 -29.002 -5.218 1.00 48.46 214 ASP A CA 1
ATOM 1486 C C . ASP A 1 214 ? -32.773 -28.585 -6.677 1.00 48.41 214 ASP A C 1
ATOM 1487 O O . ASP A 1 214 ? -32.081 -29.143 -7.537 1.00 49.01 214 ASP A O 1
ATOM 1492 N N . PHE A 1 215 ? -33.624 -27.600 -6.974 1.00 48.76 215 PHE A N 1
ATOM 1493 C CA . PHE A 1 215 ? -33.679 -27.055 -8.325 1.00 49.29 215 PHE A CA 1
ATOM 1494 C C . PHE A 1 215 ? -32.318 -26.516 -8.752 1.00 50.43 215 PHE A C 1
ATOM 1495 O O . PHE A 1 215 ? -31.847 -26.781 -9.869 1.00 47.23 215 PHE A O 1
ATOM 1503 N N . ALA A 1 216 ? -31.681 -25.739 -7.868 1.00 48.49 216 ALA A N 1
ATOM 1504 C CA . ALA A 1 216 ? -30.385 -25.149 -8.176 1.00 48.20 216 ALA A CA 1
ATOM 1505 C C . ALA A 1 216 ? -29.348 -26.226 -8.456 1.00 47.30 216 ALA A C 1
ATOM 1506 O O . ALA A 1 216 ? -28.568 -26.122 -9.409 1.00 45.40 216 ALA A O 1
ATOM 1508 N N . ILE A 1 217 ? -29.324 -27.272 -7.631 1.00 46.97 217 ILE A N 1
ATOM 1509 C CA . ILE A 1 217 ? -28.338 -28.330 -7.810 1.00 47.33 217 ILE A CA 1
ATOM 1510 C C . ILE A 1 217 ? -28.600 -29.089 -9.107 1.00 47.17 217 ILE A C 1
ATOM 1511 O O . ILE A 1 217 ? -27.661 -29.512 -9.792 1.00 45.73 217 ILE A O 1
ATOM 1516 N N . ASP A 1 218 ? -29.866 -29.258 -9.482 1.00 48.88 218 ASP A N 1
ATOM 1517 C CA . ASP A 1 218 ? -30.162 -29.861 -10.777 1.00 47.37 218 ASP A CA 1
ATOM 1518 C C . ASP A 1 218 ? -29.584 -29.033 -11.918 1.00 48.51 218 ASP A C 1
ATOM 1519 O O . ASP A 1 218 ? -28.950 -29.572 -12.840 1.00 47.33 218 ASP A O 1
ATOM 1524 N N . ILE A 1 219 ? -29.815 -27.715 -11.880 1.00 44.12 219 ILE A N 1
ATOM 1525 C CA . ILE A 1 219 ? -29.272 -26.834 -12.914 1.00 47.35 219 ILE A CA 1
ATOM 1526 C C . ILE A 1 219 ? -27.751 -26.928 -12.948 1.00 46.22 219 ILE A C 1
ATOM 1527 O O . ILE A 1 219 ? -27.140 -27.022 -14.024 1.00 46.54 219 ILE A O 1
ATOM 1532 N N . ILE A 1 220 ? -27.116 -26.937 -11.772 1.00 44.75 220 ILE A N 1
ATOM 1533 C CA . ILE A 1 220 ? -25.655 -26.956 -11.726 1.00 45.44 220 ILE A CA 1
ATOM 1534 C C . ILE A 1 220 ? -25.115 -28.256 -12.298 1.00 44.52 220 ILE A C 1
ATOM 1535 O O . ILE A 1 220 ? -24.133 -28.257 -13.055 1.00 44.43 220 ILE A O 1
ATOM 1540 N N . LYS A 1 221 ? -25.746 -29.383 -11.955 1.00 45.60 221 LYS A N 1
ATOM 1541 C CA . LYS A 1 221 ? -25.278 -30.667 -12.460 1.00 44.82 221 LYS A CA 1
ATOM 1542 C C . LYS A 1 221 ? -25.445 -30.748 -13.970 1.00 45.48 221 LYS A C 1
ATOM 1543 O O . LYS A 1 221 ? -24.603 -31.336 -14.665 1.00 45.18 221 LYS A O 1
ATOM 1549 N N . SER A 1 222 ? -26.503 -30.135 -14.499 1.00 44.19 222 SER A N 1
ATOM 1550 C CA . SER A 1 222 ? -26.646 -30.089 -15.949 1.00 47.08 222 SER A CA 1
ATOM 1551 C C . SER A 1 222 ? -25.508 -29.290 -16.592 1.00 47.14 222 SER A C 1
ATOM 1552 O O . SER A 1 222 ? -24.894 -29.735 -17.576 1.00 46.75 222 SER A O 1
ATOM 1555 N N . THR A 1 223 ? -25.194 -28.115 -16.040 1.00 44.85 223 THR A N 1
ATOM 1556 C CA . THR A 1 223 ? -24.080 -27.347 -16.603 1.00 40.83 223 THR A CA 1
ATOM 1557 C C . THR A 1 223 ? -22.752 -28.093 -16.458 1.00 41.49 223 THR A C 1
ATOM 1558 O O . THR A 1 223 ? -21.862 -27.943 -17.305 1.00 43.19 223 THR A O 1
ATOM 1562 N N . HIS A 1 224 ? -22.615 -28.932 -15.425 1.00 41.14 224 HIS A N 1
ATOM 1563 C CA . HIS A 1 224 ? -21.409 -29.748 -15.271 1.00 41.45 224 HIS A CA 1
ATOM 1564 C C . HIS A 1 224 ? -21.313 -30.806 -16.360 1.00 44.97 224 HIS A C 1
ATOM 1565 O O . HIS A 1 224 ? -20.214 -31.128 -16.826 1.00 42.75 224 HIS A O 1
ATOM 1572 N N . ASP A 1 225 ? -22.458 -31.382 -16.749 1.00 45.56 225 ASP A N 1
ATOM 1573 C CA . ASP A 1 225 ? -22.473 -32.348 -17.852 1.00 48.28 225 ASP A CA 1
ATOM 1574 C C . ASP A 1 225 ? -22.100 -31.681 -19.172 1.00 44.67 225 ASP A C 1
ATOM 1575 O O . ASP A 1 225 ? -21.302 -32.227 -19.955 1.00 50.11 225 ASP A O 1
ATOM 1580 N N . HIS A 1 226 ? -22.659 -30.491 -19.430 1.00 45.66 226 HIS A N 1
ATOM 1581 C CA . HIS A 1 226 ? -22.251 -29.730 -20.617 1.00 46.83 226 HIS A CA 1
ATOM 1582 C C . HIS A 1 226 ? -20.745 -29.473 -20.608 1.00 47.02 226 HIS A C 1
ATOM 1583 O O . HIS A 1 226 ? -20.062 -29.643 -21.631 1.00 45.09 226 HIS A O 1
ATOM 1590 N N . TRP A 1 227 ? -20.210 -29.055 -19.454 1.00 42.92 227 TRP A N 1
ATOM 1591 C CA . TRP A 1 227 ? -18.769 -28.835 -19.338 1.00 43.54 227 TRP A CA 1
ATOM 1592 C C . TRP A 1 227 ? -17.985 -30.100 -19.671 1.00 42.69 227 TRP A C 1
ATOM 1593 O O . TRP A 1 227 ? -16.939 -30.038 -20.331 1.00 40.55 227 TRP A O 1
ATOM 1604 N N . LYS A 1 228 ? -18.456 -31.254 -19.181 1.00 44.24 228 LYS A N 1
ATOM 1605 C CA . LYS A 1 228 ? -17.801 -32.518 -19.505 1.00 45.44 228 LYS A CA 1
ATOM 1606 C C . LYS A 1 228 ? -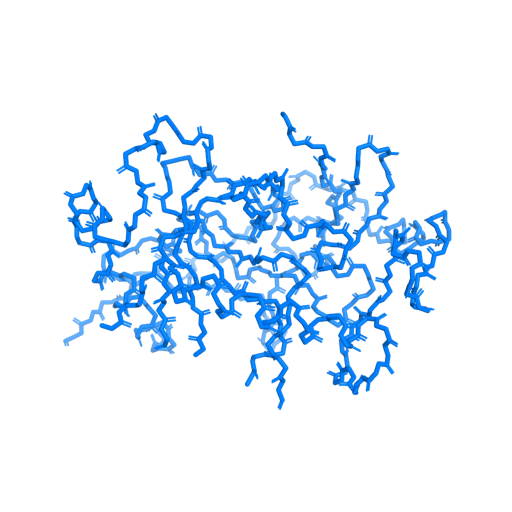17.714 -32.717 -21.014 1.00 45.42 228 LYS A C 1
ATOM 1607 O O . LYS A 1 228 ? -16.682 -33.162 -21.530 1.00 46.16 228 LYS A O 1
ATOM 1613 N N . ALA A 1 229 ? -18.791 -32.394 -21.734 1.00 42.94 229 ALA A N 1
ATOM 1614 C CA . ALA A 1 229 ? -18.763 -32.535 -23.191 1.00 45.81 229 ALA A CA 1
ATOM 1615 C C . ALA A 1 229 ? -17.781 -31.549 -23.820 1.00 49.05 229 ALA A C 1
ATOM 1616 O O . ALA A 1 229 ? -17.135 -31.851 -24.836 1.00 45.64 229 ALA A O 1
ATOM 1618 N N . LEU A 1 230 ? -17.670 -30.359 -23.222 1.00 47.95 230 LEU A N 1
ATOM 1619 C CA . LEU A 1 230 ? -16.740 -29.345 -23.708 1.00 43.63 230 LEU A CA 1
ATOM 1620 C C . LEU A 1 230 ? -15.296 -29.826 -23.616 1.00 43.14 230 LEU A C 1
ATOM 1621 O O . LEU A 1 230 ? -14.549 -29.766 -24.603 1.00 43.15 230 LEU A O 1
ATOM 1626 N N . VAL A 1 231 ? -14.880 -30.309 -22.435 1.00 41.07 231 VAL A N 1
ATOM 1627 C CA . VAL A 1 231 ? -13.461 -30.629 -22.226 1.00 43.67 231 VAL A CA 1
ATOM 1628 C C . VAL A 1 231 ? -13.052 -32.022 -22.696 1.00 45.86 231 VAL A C 1
ATOM 1629 O O . VAL A 1 231 ? -11.849 -32.340 -22.670 1.00 44.22 231 VAL A O 1
ATOM 1633 N N . THR A 1 232 ? -13.999 -32.865 -23.108 1.00 51.29 232 THR A N 1
ATOM 1634 C CA . THR A 1 232 ? -13.684 -34.103 -23.814 1.00 49.24 232 THR A CA 1
ATOM 1635 C C . THR A 1 232 ? -13.881 -33.976 -25.325 1.00 50.74 232 THR A C 1
ATOM 1636 O O . THR A 1 232 ? -13.812 -34.978 -26.042 1.00 54.98 232 THR A O 1
ATOM 1640 N N . LYS A 1 233 ? -14.128 -32.766 -25.817 1.00 49.01 233 LYS A N 1
ATOM 1641 C CA . LYS A 1 233 ? -14.224 -32.462 -27.245 1.00 53.19 233 LYS A CA 1
ATOM 1642 C C . LYS A 1 233 ? -15.387 -33.227 -27.899 1.00 53.95 233 LYS A C 1
ATOM 1643 O O . LYS A 1 233 ? -15.370 -33.552 -29.088 1.00 51.92 233 LYS A O 1
ATOM 1649 N N . LYS A 1 234 ? -16.447 -33.497 -27.135 1.00 53.30 234 LYS A N 1
ATOM 1650 C CA . LYS A 1 234 ? -17.669 -34.001 -27.749 1.00 49.66 234 LYS A CA 1
ATOM 1651 C C . LYS A 1 234 ? -18.504 -32.902 -28.395 1.00 53.31 234 LYS A C 1
ATOM 1652 O O . LYS A 1 234 ? -19.392 -33.214 -29.194 1.00 53.69 234 LYS A O 1
ATOM 1658 N N . THR A 1 235 ? -18.254 -31.633 -28.081 1.00 50.69 235 THR A N 1
ATOM 1659 C CA . THR A 1 235 ? -19.107 -30.559 -28.574 1.00 51.73 235 THR A CA 1
ATOM 1660 C C . THR A 1 235 ? -18.246 -29.356 -28.957 1.00 50.40 235 THR A C 1
ATOM 1661 O O . THR A 1 235 ? -17.135 -29.179 -28.456 1.00 54.29 235 THR A O 1
ATOM 1665 N N . ASN A 1 236 ? -18.762 -28.534 -29.870 1.00 51.10 236 ASN A N 1
ATOM 1666 C CA . ASN A 1 236 ? -18.016 -27.364 -30.317 1.00 50.36 236 ASN A CA 1
ATOM 1667 C C . ASN A 1 236 ? -17.830 -26.385 -29.166 1.00 51.72 236 ASN A C 1
ATOM 1668 O O . ASN A 1 236 ? -18.806 -25.953 -28.544 1.00 48.73 236 ASN A O 1
ATOM 1673 N N . GLY A 1 237 ? -16.577 -26.012 -28.915 1.00 51.31 237 GLY A N 1
ATOM 1674 C CA . GLY A 1 237 ? -16.200 -25.156 -27.810 1.00 49.33 237 GLY A CA 1
ATOM 1675 C C . GLY A 1 237 ? -16.460 -23.678 -27.963 1.00 50.13 237 GLY A C 1
ATOM 1676 O O . GLY A 1 237 ? -16.204 -22.937 -27.015 1.00 44.91 237 GLY A O 1
ATOM 1677 N N . LYS A 1 238 ? -16.926 -23.207 -29.121 1.00 52.97 238 LYS A N 1
ATOM 1678 C CA . LYS A 1 238 ? -17.289 -21.800 -29.300 1.00 50.79 238 LYS A CA 1
ATOM 1679 C C . LYS A 1 238 ? -16.187 -20.860 -28.813 1.00 50.45 238 LYS A C 1
ATOM 1680 O O . LYS A 1 238 ? -16.451 -19.856 -28.142 1.00 51.58 238 LYS A O 1
ATOM 1686 N N . GLY A 1 239 ? -14.937 -21.207 -29.114 1.00 43.18 239 GLY A N 1
ATOM 1687 C CA . GLY A 1 239 ? -13.807 -20.361 -28.781 1.00 45.14 239 GLY A CA 1
ATOM 1688 C C . GLY A 1 239 ? -13.303 -20.437 -27.350 1.00 43.56 239 GLY A C 1
ATOM 1689 O O . GLY A 1 239 ? -12.319 -19.756 -27.029 1.00 41.74 239 GLY A O 1
ATOM 1690 N N . ILE A 1 240 ? -13.937 -21.233 -26.485 1.00 40.99 240 ILE A N 1
ATOM 1691 C CA . ILE A 1 240 ? -13.441 -21.436 -25.124 1.00 38.97 240 ILE A CA 1
ATOM 1692 C C . ILE A 1 240 ? -12.043 -22.042 -25.169 1.00 41.70 240 ILE A C 1
ATOM 1693 O O . ILE A 1 240 ? -11.777 -22.981 -25.934 1.00 40.36 240 ILE A O 1
ATOM 1698 N N . SER A 1 241 ? -11.143 -21.529 -24.330 1.00 38.05 241 SER A N 1
ATOM 1699 C CA . SER A 1 241 ? -9.834 -22.154 -24.163 1.00 37.95 241 SER A CA 1
ATOM 1700 C C . SER A 1 241 ? -9.938 -23.299 -23.153 1.00 40.29 241 SER A C 1
ATOM 1701 O O . SER A 1 241 ? -10.249 -23.072 -21.977 1.00 35.66 241 SER A O 1
ATOM 1704 N N . CYS A 1 242 ? -9.698 -24.532 -23.615 1.00 37.11 242 CYS A N 1
ATOM 1705 C CA . CYS A 1 242 ? -9.871 -25.733 -22.802 1.00 38.82 242 CYS A CA 1
ATOM 1706 C C . CYS A 1 242 ? -8.564 -26.298 -22.277 1.00 36.32 242 CYS A C 1
ATOM 1707 O O . CYS A 1 242 ? -8.582 -27.338 -21.597 1.00 38.41 242 CYS A O 1
ATOM 1710 N N . MET A 1 243 ? -7.437 -25.657 -22.584 1.00 35.91 243 MET A N 1
ATOM 1711 C CA . MET A 1 243 ? -6.156 -26.125 -22.082 1.00 36.04 243 MET A CA 1
ATOM 1712 C C . MET A 1 243 ? -6.213 -26.228 -20.554 1.00 39.89 243 MET A C 1
ATOM 1713 O O . MET A 1 243 ? -6.735 -25.342 -19.872 1.00 36.43 243 MET A O 1
ATOM 1718 N N . ASN A 1 244 ? -5.743 -27.350 -20.029 1.00 40.51 244 ASN A N 1
ATOM 1719 C CA . ASN A 1 244 ? -5.780 -27.608 -18.598 1.00 39.84 244 ASN A CA 1
ATOM 1720 C C . ASN A 1 244 ? -4.530 -28.407 -18.290 1.00 42.38 244 ASN A C 1
ATOM 1721 O O . ASN A 1 244 ? -3.870 -28.921 -19.201 1.00 40.23 244 ASN A O 1
ATOM 1726 N N . THR A 1 245 ? -4.185 -28.495 -17.013 1.00 35.76 245 THR A N 1
ATOM 1727 C CA . THR A 1 245 ? -2.965 -29.195 -16.646 1.00 38.75 245 THR A CA 1
ATOM 1728 C C . THR A 1 245 ? -3.203 -30.402 -15.746 1.00 42.87 245 THR A C 1
ATOM 1729 O O . THR A 1 245 ? -2.229 -31.048 -15.350 1.00 44.64 245 THR A O 1
ATOM 1733 N N . THR A 1 246 ? -4.451 -30.728 -15.398 1.00 40.68 246 THR A N 1
ATOM 1734 C CA . THR A 1 246 ? -4.702 -31.859 -14.507 1.00 43.02 246 THR A CA 1
ATOM 1735 C C . THR A 1 246 ? -5.714 -32.872 -15.020 1.00 43.86 246 THR A C 1
ATOM 1736 O O . THR A 1 246 ? -5.839 -33.935 -14.404 1.00 45.84 246 THR A O 1
ATOM 1740 N N . LEU A 1 247 ? -6.452 -32.594 -16.091 1.00 41.07 247 LEU A N 1
ATOM 1741 C CA . LEU A 1 247 ? -7.567 -33.467 -16.464 1.00 43.77 247 LEU A CA 1
ATOM 1742 C C . LEU A 1 247 ? -7.025 -34.623 -17.308 1.00 49.44 247 LEU A C 1
ATOM 1743 O O . LEU A 1 247 ? -6.823 -34.489 -18.514 1.00 46.17 247 LEU A O 1
ATOM 1748 N N . SER A 1 248 ? -6.807 -35.778 -16.669 1.00 53.01 248 SER A N 1
ATOM 1749 C CA . SER A 1 248 ? -6.174 -36.903 -17.359 1.00 55.80 248 SER A CA 1
ATOM 1750 C C . SER A 1 248 ? -7.020 -37.415 -18.517 1.00 56.62 248 SER A C 1
ATOM 1751 O O . SER A 1 248 ? -6.476 -37.886 -19.522 1.00 60.56 248 SER A O 1
ATOM 1754 N N . GLU A 1 249 ? -8.342 -37.315 -18.411 1.00 55.10 249 GLU A N 1
ATOM 1755 C CA . GLU A 1 249 ? -9.233 -37.796 -19.452 1.00 55.90 249 GLU A CA 1
ATOM 1756 C C . GLU A 1 249 ? -9.615 -36.708 -20.451 1.00 53.58 249 GLU A C 1
ATOM 1757 O O . GLU A 1 249 ? -10.630 -36.848 -21.141 1.00 55.12 249 GLU A O 1
ATOM 1763 N N . SER A 1 250 ? -8.833 -35.624 -20.533 1.00 49.60 250 SER A N 1
ATOM 1764 C CA . SER A 1 250 ? -9.068 -34.537 -21.473 1.00 48.92 250 SER A CA 1
ATOM 1765 C C . SER A 1 250 ? -7.965 -34.499 -22.514 1.00 45.92 250 SER A C 1
ATOM 1766 O O . SER A 1 250 ? -6.779 -34.502 -22.152 1.00 46.03 250 SER A O 1
ATOM 1769 N N . PRO A 1 251 ? -8.302 -34.468 -23.807 1.00 42.77 251 PRO A N 1
ATOM 1770 C CA . PRO A 1 251 ? -7.261 -34.298 -24.828 1.00 46.12 251 PRO A CA 1
ATOM 1771 C C . PRO A 1 251 ? -6.650 -32.902 -24.829 1.00 46.91 251 PRO A C 1
ATOM 1772 O O . PRO A 1 251 ? -5.593 -32.700 -25.447 1.00 47.17 251 PRO A O 1
ATOM 1776 N N . PHE A 1 252 ? -7.273 -31.938 -24.149 1.00 46.29 252 PHE A N 1
ATOM 1777 C CA . PHE A 1 252 ? -6.700 -30.608 -24.011 1.00 44.66 252 PHE A CA 1
ATOM 1778 C C . PHE A 1 252 ? -5.677 -30.508 -22.886 1.00 44.76 252 PHE A C 1
ATOM 1779 O O . PHE A 1 252 ? -5.065 -29.447 -22.729 1.00 42.83 252 PHE A O 1
ATOM 1787 N N . LYS A 1 253 ? -5.488 -31.562 -22.089 1.00 48.03 253 LYS A N 1
ATOM 1788 C CA . LYS A 1 253 ? -4.529 -31.491 -20.992 1.00 45.20 253 LYS A CA 1
ATOM 1789 C C . LYS A 1 253 ? -3.137 -31.249 -21.555 1.00 49.92 253 LYS A C 1
ATOM 1790 O O . LYS A 1 253 ? -2.736 -31.876 -22.538 1.00 47.41 253 LYS A O 1
ATOM 1796 N N . CYS A 1 254 ? -2.411 -30.321 -20.948 1.00 47.14 254 CYS A N 1
ATOM 1797 C CA . CYS A 1 254 ? -1.070 -29.985 -21.389 1.00 47.31 254 CYS A CA 1
ATOM 1798 C C . CYS A 1 254 ? -0.091 -30.168 -20.242 1.00 48.22 254 CYS A C 1
ATOM 1799 O O . CYS A 1 254 ? -0.470 -30.195 -19.066 1.00 47.33 254 CYS A O 1
ATOM 1802 N N . ASP A 1 255 ? 1.174 -30.283 -20.605 1.00 48.90 255 ASP A N 1
ATOM 1803 C CA . ASP A 1 255 ? 2.205 -30.608 -19.637 1.00 47.80 255 ASP A CA 1
ATOM 1804 C C . ASP A 1 255 ? 2.400 -29.448 -18.663 1.00 44.93 255 ASP A C 1
ATOM 1805 O O . ASP A 1 255 ? 2.557 -28.305 -19.097 1.00 40.55 255 ASP A O 1
ATOM 1810 N N . PRO A 1 256 ? 2.373 -29.692 -17.347 1.00 48.66 256 PRO A N 1
ATOM 1811 C CA . PRO A 1 256 ? 2.443 -28.559 -16.399 1.00 42.76 256 PRO A CA 1
ATOM 1812 C C . PRO A 1 256 ? 3.653 -27.647 -16.579 1.00 43.51 256 PRO A C 1
ATOM 1813 O O . PRO A 1 256 ? 3.508 -26.405 -16.579 1.00 44.43 256 PRO A O 1
ATOM 1817 N N . ASP A 1 257 ? 4.852 -28.228 -16.704 1.00 42.16 257 ASP A N 1
ATOM 1818 C CA . ASP A 1 257 ? 6.042 -27.409 -16.878 1.00 42.52 257 ASP A CA 1
ATOM 1819 C C . ASP A 1 257 ? 5.942 -26.583 -18.143 1.00 42.51 257 ASP A C 1
ATOM 1820 O O . ASP A 1 257 ? 6.272 -25.392 -18.142 1.00 41.65 257 ASP A O 1
ATOM 1825 N N . ALA A 1 258 ? 5.491 -27.204 -19.238 1.00 42.29 258 ALA A N 1
ATOM 1826 C CA . ALA A 1 258 ? 5.349 -26.469 -20.488 1.00 41.62 258 ALA A CA 1
ATOM 1827 C C . ALA A 1 258 ? 4.383 -25.306 -20.321 1.00 42.53 258 ALA A C 1
ATOM 1828 O O . ALA A 1 258 ? 4.612 -24.212 -20.858 1.00 39.20 258 ALA A O 1
ATOM 1830 N N . ALA A 1 259 ? 3.298 -25.527 -19.570 1.00 39.78 259 ALA A N 1
ATOM 1831 C CA . ALA A 1 259 ? 2.278 -24.507 -19.398 1.00 36.43 259 ALA A CA 1
ATOM 1832 C C . ALA A 1 259 ? 2.745 -23.358 -18.524 1.00 38.62 259 ALA A C 1
ATOM 1833 O O . ALA A 1 259 ? 2.142 -22.281 -18.584 1.00 39.56 259 ALA A O 1
ATOM 1835 N N . ARG A 1 260 ? 3.795 -23.555 -17.706 1.00 40.22 260 ARG A N 1
ATOM 1836 C CA . ARG A 1 260 ? 4.304 -22.444 -16.894 1.00 37.62 260 ARG A CA 1
ATOM 1837 C C . ARG A 1 260 ? 4.774 -21.266 -17.745 1.00 38.71 260 ARG A C 1
ATOM 1838 O O . ARG A 1 260 ? 4.811 -20.129 -17.259 1.00 35.20 260 ARG A O 1
ATOM 1846 N N . ALA A 1 261 ? 5.157 -21.513 -19.004 1.00 39.76 261 ALA A N 1
ATOM 1847 C CA . ALA A 1 261 ? 5.616 -20.420 -19.858 1.00 38.50 261 ALA A CA 1
ATOM 1848 C C . ALA A 1 261 ? 4.523 -19.386 -20.113 1.00 34.52 261 ALA A C 1
ATOM 1849 O O . ALA A 1 261 ? 4.827 -18.213 -20.323 1.00 35.32 261 ALA A O 1
ATOM 1851 N N . ILE A 1 262 ? 3.254 -19.795 -20.100 1.00 36.05 262 ILE A N 1
ATOM 1852 C CA . ILE A 1 262 ? 2.146 -18.848 -20.248 1.00 35.45 262 ILE A CA 1
ATOM 1853 C C . ILE A 1 262 ? 2.212 -17.757 -19.176 1.00 37.77 262 ILE A C 1
ATOM 1854 O O . ILE A 1 262 ? 1.962 -16.573 -19.445 1.00 35.25 262 ILE A O 1
ATOM 1859 N N . VAL A 1 263 ? 2.538 -18.138 -17.943 1.00 35.10 263 VAL A N 1
ATOM 1860 C CA . VAL A 1 263 ? 2.599 -17.166 -16.862 1.00 34.99 263 VAL A CA 1
ATOM 1861 C C . VAL A 1 263 ? 3.939 -16.447 -16.856 1.00 36.00 263 VAL A C 1
ATOM 1862 O O . VAL A 1 263 ? 4.005 -15.226 -16.671 1.00 37.67 263 VAL A O 1
ATOM 1866 N N . ASP A 1 264 ? 5.029 -17.204 -16.999 1.00 36.82 264 ASP A N 1
ATOM 1867 C CA . ASP A 1 264 ? 6.356 -16.617 -16.872 1.00 39.43 264 ASP A CA 1
ATOM 1868 C C . ASP A 1 264 ? 6.630 -15.585 -17.959 1.00 42.74 264 ASP A C 1
ATOM 1869 O O . ASP A 1 264 ? 7.472 -14.709 -17.763 1.00 42.72 264 ASP A O 1
ATOM 1874 N N . ALA A 1 265 ? 5.952 -15.670 -19.105 1.00 38.84 265 ALA A N 1
ATOM 1875 C CA . ALA A 1 265 ? 6.202 -14.714 -20.178 1.00 40.66 265 ALA A CA 1
ATOM 1876 C C . ALA A 1 265 ? 5.616 -13.335 -19.886 1.00 42.44 265 ALA A C 1
ATOM 1877 O O . ALA A 1 265 ? 6.020 -12.353 -20.522 1.00 43.68 265 ALA A O 1
ATOM 1879 N N . LEU A 1 266 ? 4.692 -13.232 -18.945 1.00 42.01 266 LEU A N 1
ATOM 1880 C CA . LEU A 1 266 ? 3.989 -11.988 -18.658 1.00 42.90 266 LEU A CA 1
ATOM 1881 C C . LEU A 1 266 ? 4.794 -11.124 -17.696 1.00 43.00 266 LEU A C 1
ATOM 1882 O O . LEU A 1 266 ? 5.765 -11.588 -17.093 1.00 43.85 266 LEU A O 1
ATOM 1887 N N . PRO A 1 267 ? 4.417 -9.854 -17.529 1.00 45.18 267 PRO A N 1
ATOM 1888 C CA . PRO A 1 267 ? 5.152 -8.990 -16.603 1.00 44.48 267 PRO A CA 1
ATOM 1889 C C . PRO A 1 267 ? 5.131 -9.563 -15.201 1.00 44.75 267 PRO A C 1
ATOM 1890 O O . PRO A 1 267 ? 4.172 -10.257 -14.809 1.00 43.18 267 PRO A O 1
ATOM 1894 N N . PRO A 1 268 ? 6.167 -9.298 -14.405 1.00 43.97 268 PRO A N 1
ATOM 1895 C CA . PRO A 1 268 ? 6.261 -9.915 -13.077 1.00 46.94 268 PRO A CA 1
ATOM 1896 C C . PRO A 1 268 ? 5.219 -9.347 -12.130 1.00 45.03 268 PRO A C 1
ATOM 1897 O O . PRO A 1 268 ? 4.605 -8.306 -12.417 1.00 44.48 268 PRO A O 1
ATOM 1901 N N . PRO A 1 269 ? 4.967 -10.013 -11.002 1.00 47.50 269 PRO A N 1
ATOM 1902 C CA . PRO A 1 269 ? 4.026 -9.453 -10.023 1.00 48.08 269 PRO A CA 1
ATOM 1903 C C . PRO A 1 269 ? 4.438 -8.045 -9.618 1.00 51.53 269 PRO A C 1
ATOM 1904 O O . PRO A 1 269 ? 5.625 -7.724 -9.5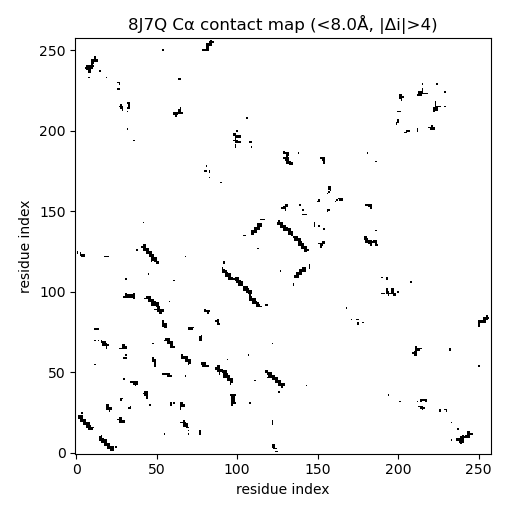32 1.00 49.19 269 PRO A O 1
ATOM 1908 N N . CYS A 1 270 ? 3.441 -7.195 -9.388 1.00 51.97 270 CYS A N 1
ATOM 1909 C CA . CYS A 1 270 ? 3.672 -5.798 -9.047 1.00 53.26 270 CYS A CA 1
ATOM 1910 C C . CYS A 1 270 ? 2.767 -5.408 -7.892 1.00 58.33 270 CYS A C 1
ATOM 1911 O O . CYS A 1 270 ? 1.546 -5.576 -7.975 1.00 58.32 270 CYS A O 1
ATOM 1914 N N . GLU A 1 271 ? 3.366 -4.853 -6.833 1.00 60.71 271 GLU A N 1
ATOM 1915 C CA . GLU A 1 271 ? 2.619 -4.585 -5.607 1.00 66.10 271 GLU A CA 1
ATOM 1916 C C . GLU A 1 271 ? 1.760 -3.327 -5.713 1.00 64.62 271 GLU A C 1
ATOM 1917 O O . GLU A 1 271 ? 0.643 -3.295 -5.185 1.00 67.70 271 GLU A O 1
ATOM 1923 N N . SER A 1 272 ? 2.249 -2.289 -6.386 1.00 63.08 272 SER A N 1
ATOM 1924 C CA . SER A 1 272 ? 1.512 -1.031 -6.495 1.00 63.40 272 SER A CA 1
ATOM 1925 C C . SER A 1 272 ? 0.392 -1.176 -7.521 1.00 60.91 272 SER A C 1
ATOM 1926 O O . SER A 1 272 ? 0.647 -1.231 -8.726 1.00 61.51 272 SER A O 1
ATOM 1929 N N . ALA A 1 273 ? -0.850 -1.230 -7.045 1.00 57.67 273 ALA A N 1
ATOM 1930 C CA . ALA A 1 273 ? -2.001 -1.213 -7.936 1.00 54.75 273 ALA A CA 1
ATOM 1931 C C . ALA A 1 273 ? -2.137 0.146 -8.623 1.00 54.97 273 ALA A C 1
ATOM 1932 O O . ALA A 1 273 ? -1.723 1.181 -8.094 1.00 55.47 273 ALA A O 1
ATOM 1934 N N . CYS A 1 274 ? -2.727 0.134 -9.814 1.00 51.17 274 CYS A N 1
ATOM 1935 C CA . CYS A 1 274 ? -3.043 1.370 -10.519 1.00 52.93 274 CYS A CA 1
ATOM 1936 C C . CYS A 1 274 ? -4.217 2.091 -9.853 1.00 54.13 274 CYS A C 1
ATOM 1937 O O . CYS A 1 274 ? -5.053 1.484 -9.178 1.00 50.24 274 CYS A O 1
ATOM 1940 N N . THR A 1 275 ? -4.282 3.404 -10.064 1.00 52.22 275 THR A N 1
ATOM 1941 C CA . THR A 1 275 ? -5.408 4.179 -9.555 1.00 51.39 275 THR A CA 1
ATOM 1942 C C . THR A 1 275 ? -6.680 3.855 -10.325 1.00 49.55 275 THR A C 1
ATOM 1943 O O . THR A 1 275 ? -6.663 3.675 -11.543 1.00 54.54 275 THR A O 1
ATOM 1947 N N . VAL A 1 276 ? -7.786 3.761 -9.595 1.00 52.82 276 VAL A N 1
ATOM 1948 C CA . VAL A 1 276 ? -9.117 3.583 -10.163 1.00 52.65 276 VAL A CA 1
ATOM 1949 C C . VAL A 1 276 ? -9.622 4.966 -10.562 1.00 53.59 276 VAL A C 1
ATOM 1950 O O . VAL A 1 276 ? -9.449 5.925 -9.793 1.00 53.96 276 VAL A O 1
ATOM 1954 N N . PRO A 1 277 ? -10.227 5.133 -11.739 1.00 51.99 277 PRO A N 1
ATOM 1955 C CA . PRO A 1 277 ? -10.759 6.453 -12.108 1.00 52.61 277 PRO A CA 1
ATOM 1956 C C . PRO A 1 277 ? -11.781 6.939 -11.085 1.00 50.33 277 PRO A C 1
ATOM 1957 O O . PRO A 1 277 ? -12.673 6.194 -10.675 1.00 46.99 277 PRO A O 1
ATOM 1961 N N . THR A 1 278 ? -11.658 8.210 -10.687 1.00 50.01 278 THR A N 1
ATOM 1962 C CA . THR A 1 278 ? -12.581 8.768 -9.699 1.00 49.63 278 THR A CA 1
ATOM 1963 C C . THR A 1 278 ? -14.026 8.672 -10.167 1.00 48.65 278 THR A C 1
ATOM 1964 O O . THR A 1 278 ? -14.939 8.576 -9.336 1.00 47.63 278 THR A O 1
ATOM 1968 N N . ASP A 1 279 ? -14.247 8.672 -11.488 1.00 42.59 279 ASP A N 1
ATOM 1969 C CA . ASP A 1 279 ? -15.583 8.485 -12.052 1.00 46.86 279 ASP A CA 1
ATOM 1970 C C . ASP A 1 279 ? -16.292 7.268 -11.474 1.00 43.42 279 ASP A C 1
ATOM 1971 O O . ASP A 1 279 ? -17.529 7.223 -11.440 1.00 41.26 279 ASP A O 1
ATOM 1976 N N . VAL A 1 280 ? -15.533 6.249 -11.066 1.00 39.34 280 VAL A N 1
ATOM 1977 C CA . VAL A 1 280 ? -16.156 5.013 -10.614 1.00 41.18 280 VAL A CA 1
ATOM 1978 C C . VAL A 1 280 ? -16.951 5.230 -9.327 1.00 42.12 280 VAL A C 1
ATOM 1979 O O . VAL A 1 280 ? -17.917 4.499 -9.071 1.00 40.21 280 VAL A O 1
ATOM 1983 N N . ASP A 1 281 ? -16.625 6.270 -8.551 1.00 40.07 281 ASP A N 1
ATOM 1984 C CA . ASP A 1 281 ? -17.289 6.475 -7.269 1.00 43.43 281 ASP A CA 1
ATOM 1985 C C . ASP A 1 281 ? -18.681 7.086 -7.367 1.00 43.20 281 ASP A C 1
ATOM 1986 O O . ASP A 1 281 ? -19.383 7.101 -6.345 1.00 38.24 281 ASP A O 1
ATOM 1991 N N . LYS A 1 282 ? -19.110 7.529 -8.530 1.00 39.81 282 LYS A N 1
ATOM 1992 C CA . LYS A 1 282 ? -20.452 8.054 -8.664 1.00 41.92 282 LYS A CA 1
ATOM 1993 C C . LYS A 1 282 ? -21.564 7.114 -8.244 1.00 40.68 282 LYS A C 1
ATOM 1994 O O . LYS A 1 282 ? -21.502 5.935 -8.491 1.00 40.13 282 LYS A O 1
ATOM 2000 N N . TRP A 1 283 ? -22.573 7.652 -7.592 1.00 40.68 283 TRP A N 1
ATOM 2001 C CA . TRP A 1 283 ? -23.719 6.876 -7.194 1.00 41.43 283 TRP A CA 1
ATOM 2002 C C . TRP A 1 283 ? -24.734 7.100 -8.276 1.00 45.25 283 TRP A C 1
ATOM 2003 O O . TRP A 1 283 ? -24.908 8.219 -8.721 1.00 50.92 283 TRP A O 1
ATOM 2014 N N . PHE A 1 284 ? -25.463 6.082 -8.660 1.00 44.70 284 PHE A N 1
ATOM 2015 C CA . PHE A 1 284 ? -26.525 6.260 -9.617 1.00 46.26 284 PHE A CA 1
ATOM 2016 C C . PHE A 1 284 ? -27.869 6.039 -8.941 1.00 44.67 284 PHE A C 1
ATOM 2017 O O . PHE A 1 284 ? -28.111 4.979 -8.397 1.00 41.62 284 PHE A O 1
ATOM 2025 N N . HIS A 1 285 ? -28.748 7.032 -9.002 1.00 43.34 285 HIS A N 1
ATOM 2026 C CA . HIS A 1 285 ? -30.029 6.986 -8.312 1.00 43.63 285 HIS A CA 1
ATOM 2027 C C . HIS A 1 285 ? -31.170 6.620 -9.256 1.00 51.15 285 HIS A C 1
ATOM 2028 O O . HIS A 1 285 ? -31.117 6.876 -10.464 1.00 51.17 285 HIS A O 1
ATOM 2035 N N . HIS A 1 286 ? -32.216 6.027 -8.685 1.00 49.66 286 HIS A N 1
ATOM 2036 C CA . HIS A 1 286 ? -33.328 5.490 -9.459 1.00 58.30 286 HIS A CA 1
ATOM 2037 C C . HIS A 1 286 ? -34.498 6.460 -9.379 1.00 59.00 286 HIS A C 1
ATOM 2038 O O . HIS A 1 286 ? -34.990 6.761 -8.286 1.00 60.06 286 HIS A O 1
ATOM 2045 N N . GLN A 1 287 ? -34.953 6.924 -10.535 1.00 60.85 287 GLN A N 1
ATOM 2046 C CA . GLN A 1 287 ? -35.907 8.019 -10.612 1.00 60.56 287 GLN A CA 1
ATOM 2047 C C . GLN A 1 287 ? -37.357 7.571 -10.389 1.00 64.09 287 GLN A C 1
ATOM 2048 O O . GLN A 1 287 ? -37.795 6.542 -10.913 1.00 64.65 287 GLN A O 1
#

Radius of gyration: 17.94 Å; Cα contacts (8 Å, |Δi|>4): 587; chains: 1; bounding box: 45×47×42 Å

Organism: Homo sapiens (NCBI:txid9606)